Protein AF-0000000080302713 (afdb_homodimer)

Organism: Piscinibacter sakaiensis (NCBI:txid1547922)

InterPro domains:
  IPR011051 RmlC-like cupin domain superfamily [SSF51182] (20-112)
  IPR013096 Cupin 2, conserved barrel [PF07883] (36-106)
  IPR014710 RmlC-like jelly roll fold [G3DSA:2.60.120.10] (1-115)
  IPR051610 Glucose-6-phosphate isomerase/Oxalate decarboxylase [PTHR35848] (26-109)

Secondary structure (DSSP, 8-state):
----SEEEGGGT----SSS---EEEEE-SS-EEEEEEE-TT-EEEEEE-TT-EEEEEEEE--EEEE-STT--EEEE-TTEEEEE-TT--EEEEE-SSS-EEEEEEEESS----EE-------S--/----SEEEGGGT----SSS---EEEEE-SS-EEEEEEE-TT-EEEEEE-TT-EEEEEEEE--EEEE-STT--EEEE-TTEEEEE-TT--EEEEE-SSS-EEEEEEEESS----EE-------S--

Solvent-accessible surface area (backbone atoms only — not comparable to full-atom values): 12497 Å² total; per-residue (Å²): 126,83,71,77,43,63,45,57,49,80,81,50,54,43,88,43,89,84,47,48,46,86,34,74,80,47,73,52,76,36,28,29,33,31,32,36,24,30,45,55,72,31,49,49,72,41,24,25,23,68,61,14,26,40,37,33,41,27,69,36,42,25,29,35,37,26,59,42,52,86,24,49,64,45,83,40,38,57,48,25,35,40,51,30,52,55,52,34,42,36,32,36,38,18,70,33,93,45,48,22,29,31,41,36,41,28,14,31,42,82,12,63,76,42,81,44,87,56,50,72,64,89,60,89,124,126,85,73,78,43,63,45,56,48,80,82,49,53,43,87,44,91,86,47,49,46,86,35,73,78,47,72,51,77,37,30,28,33,29,32,36,23,29,46,55,72,32,48,49,71,40,24,26,21,68,60,14,27,40,38,34,42,28,68,36,41,24,29,36,36,26,59,42,51,84,23,49,60,44,84,40,38,58,47,23,34,39,49,30,51,55,52,35,40,35,31,35,36,19,68,34,93,45,48,22,29,32,41,35,41,28,13,31,42,81,12,64,78,44,82,46,85,56,50,72,66,88,60,88,120

pLDDT: mean 94.43, std 11.7, range [36.19, 99.0]

Sequence (250 aa):
MHQDRVLDAADHFRSGEDEPPRVVIAETAEAAVVCWQVEPGQRLALHRHPSGQDTWIVLSGEGLYVTDTAGTTRPLAPGVVAIAPAGAVHGVLATGDVPLRFVSVVSPALSGFEPVDGEPPTGPGMHQDRVLDAADHFRSGEDEPPRVVIAETAEAAVVCWQVEPGQRLALHRHPSGQDTWIVLSGEGLYVTDTAGTTRPLAPGVVAIAPAGAVHGVLATGDVPLRFVSVVSPALSGFEPVDGEPPTGPG

Structure (mmCIF, N/CA/C/O backbone):
data_AF-0000000080302713-model_v1
#
loop_
_entity.id
_entity.type
_entity.pdbx_description
1 polymer 'Sll1163 protein'
#
loop_
_atom_site.group_PDB
_atom_site.id
_atom_site.type_symbol
_atom_site.label_atom_id
_atom_site.label_alt_id
_atom_site.label_comp_id
_atom_site.label_asym_id
_atom_site.label_entity_id
_atom_site.label_seq_id
_atom_site.pdbx_PDB_ins_code
_atom_site.Cartn_x
_atom_site.Cartn_y
_atom_site.Cartn_z
_atom_site.occupancy
_atom_site.B_iso_or_equiv
_atom_site.auth_seq_id
_atom_site.auth_comp_id
_atom_site.auth_asym_id
_atom_site.auth_atom_id
_atom_site.pdbx_PDB_model_num
ATOM 1 N N . MET A 1 1 ? -22.531 9.508 0.485 1 36.19 1 MET A N 1
ATOM 2 C CA . MET A 1 1 ? -22.031 8.883 1.707 1 36.19 1 MET A CA 1
ATOM 3 C C . MET A 1 1 ? -20.516 8.953 1.782 1 36.19 1 MET A C 1
ATOM 5 O O . MET A 1 1 ? -19.828 8.719 0.785 1 36.19 1 MET A O 1
ATOM 9 N N . HIS A 1 2 ? -19.953 9.914 2.557 1 51.75 2 HIS A N 1
ATOM 10 C CA . HIS A 1 2 ? -18.516 10.18 2.621 1 51.75 2 HIS A CA 1
ATOM 11 C C . HIS A 1 2 ? -17.719 8.898 2.838 1 51.75 2 HIS A C 1
ATOM 13 O O . HIS A 1 2 ? -18.062 8.102 3.719 1 51.75 2 HIS A O 1
ATOM 19 N N . GLN A 1 3 ? -17.219 8.305 1.754 1 62.94 3 GLN A N 1
ATOM 20 C CA . GLN A 1 3 ? -16.5 7.043 1.915 1 62.94 3 GLN A CA 1
ATOM 21 C C . GLN A 1 3 ? -15.43 7.152 2.998 1 62.94 3 GLN A C 1
ATOM 23 O O . GLN A 1 3 ? -14.695 8.141 3.057 1 62.94 3 GLN A O 1
ATOM 28 N N . ASP A 1 4 ? -15.641 6.305 3.994 1 87.62 4 ASP A N 1
ATOM 29 C CA . ASP A 1 4 ? -14.617 6.25 5.035 1 87.62 4 ASP A CA 1
ATOM 30 C C . ASP A 1 4 ? -13.227 6.074 4.434 1 87.62 4 ASP A C 1
ATOM 32 O O . ASP A 1 4 ? -12.992 5.141 3.662 1 87.62 4 ASP A O 1
ATOM 36 N N . ARG A 1 5 ? -12.414 7.023 4.559 1 96.62 5 ARG A N 1
ATOM 37 C CA . ARG A 1 5 ? -11.078 7.07 3.957 1 96.62 5 ARG A CA 1
ATOM 38 C C . ARG A 1 5 ? -10.094 6.211 4.742 1 96.62 5 ARG A C 1
ATOM 40 O O . ARG A 1 5 ? -8.953 6.02 4.312 1 96.62 5 ARG A O 1
ATOM 47 N N . VAL A 1 6 ? -10.531 5.734 5.945 1 98.5 6 VAL A N 1
ATOM 48 C CA . VAL A 1 6 ? -9.625 4.992 6.812 1 98.5 6 VAL A CA 1
ATOM 49 C C . VAL A 1 6 ? -10.25 3.65 7.188 1 98.5 6 VAL A C 1
ATOM 51 O O . VAL A 1 6 ? -11.352 3.604 7.73 1 98.5 6 VAL A O 1
ATOM 54 N N . LEU A 1 7 ? -9.602 2.609 6.902 1 98.44 7 LEU A N 1
ATOM 55 C CA . LEU A 1 7 ? -10.086 1.248 7.105 1 98.44 7 LEU A CA 1
ATOM 56 C C . LEU A 1 7 ? -9.047 0.402 7.828 1 98.44 7 LEU A C 1
ATOM 58 O O . LEU A 1 7 ? -7.844 0.586 7.625 1 98.44 7 LEU A O 1
ATOM 62 N N . ASP A 1 8 ? -9.508 -0.494 8.656 1 98.75 8 ASP A N 1
ATOM 63 C CA . ASP A 1 8 ? -8.617 -1.507 9.227 1 98.75 8 ASP A CA 1
ATOM 64 C C . ASP A 1 8 ? -8.562 -2.748 8.336 1 98.75 8 ASP A C 1
ATOM 66 O O . ASP A 1 8 ? -9.562 -3.459 8.195 1 98.75 8 ASP A O 1
ATOM 70 N N . ALA A 1 9 ? -7.434 -3.051 7.766 1 98.81 9 ALA A N 1
ATOM 71 C CA . ALA A 1 9 ? -7.305 -4.203 6.879 1 98.81 9 ALA A CA 1
ATOM 72 C C . ALA A 1 9 ? -7.742 -5.488 7.578 1 98.81 9 ALA A C 1
ATOM 74 O O . ALA A 1 9 ? -8.305 -6.387 6.945 1 98.81 9 ALA A O 1
ATOM 75 N N . ALA A 1 10 ? -7.504 -5.582 8.852 1 98.62 10 ALA A N 1
ATOM 76 C CA . ALA A 1 10 ? -7.809 -6.785 9.617 1 98.62 10 ALA A CA 1
ATOM 77 C C . ALA A 1 10 ? -9.289 -7.148 9.5 1 98.62 10 ALA A C 1
ATOM 79 O O . ALA A 1 10 ? -9.648 -8.328 9.594 1 98.62 10 ALA A O 1
ATOM 80 N N . ASP A 1 11 ? -10.133 -6.188 9.266 1 98.56 11 ASP A N 1
ATOM 81 C CA . ASP A 1 11 ? -11.57 -6.414 9.18 1 98.56 11 ASP A CA 1
ATOM 82 C C . ASP A 1 11 ? -11.961 -6.996 7.824 1 98.56 11 ASP A C 1
ATOM 84 O O . ASP A 1 11 ? -13.117 -7.363 7.605 1 98.56 11 ASP A O 1
ATOM 88 N N . HIS A 1 12 ? -11.008 -7.094 6.918 1 98.69 12 HIS A N 1
ATOM 89 C CA . HIS A 1 12 ? -11.383 -7.371 5.535 1 98.69 12 HIS A CA 1
ATOM 90 C C . HIS A 1 12 ? -10.688 -8.625 5.016 1 98.69 12 HIS A C 1
ATOM 92 O O . HIS A 1 12 ? -10.961 -9.078 3.9 1 98.69 12 HIS A O 1
ATOM 98 N N . PHE A 1 13 ? -9.727 -9.156 5.805 1 98.69 13 PHE A N 1
ATOM 99 C CA . PHE A 1 13 ? -9.117 -10.414 5.395 1 98.69 13 PHE A CA 1
ATOM 100 C C . PHE A 1 13 ? -10.109 -11.562 5.484 1 98.69 13 PHE A C 1
ATOM 102 O O . PHE A 1 13 ? -10.859 -11.672 6.461 1 98.69 13 PHE A O 1
ATOM 109 N N . ARG A 1 14 ? -10.156 -12.367 4.406 1 98.5 14 ARG A N 1
ATOM 110 C CA . ARG A 1 14 ? -11.07 -13.5 4.328 1 98.5 14 ARG A CA 1
ATOM 111 C C . ARG A 1 14 ? -10.344 -14.766 3.875 1 98.5 14 ARG A C 1
ATOM 113 O O . ARG A 1 14 ? -9.516 -14.719 2.961 1 98.5 14 ARG A O 1
ATOM 120 N N . SER A 1 15 ? -10.617 -15.828 4.535 1 97.62 15 SER A N 1
ATOM 121 C CA . SER A 1 15 ? -10.086 -17.125 4.137 1 97.62 15 SER A CA 1
ATOM 122 C C . SER A 1 15 ? -10.938 -17.766 3.043 1 97.62 15 SER A C 1
ATOM 124 O O . SER A 1 15 ? -12.156 -17.578 3.016 1 97.62 15 SER A O 1
ATOM 126 N N . GLY A 1 16 ? -10.258 -18.375 2.111 1 95.31 16 GLY A N 1
ATOM 127 C CA . GLY A 1 16 ? -10.906 -19.188 1.102 1 95.31 16 GLY A CA 1
ATOM 128 C C . GLY A 1 16 ? -10.312 -20.578 0.978 1 95.31 16 GLY A C 1
ATOM 129 O O . GLY A 1 16 ? -9.109 -20.766 1.201 1 95.31 16 GLY A O 1
ATOM 130 N N . GLU A 1 17 ? -11.102 -21.547 0.7 1 89.88 17 GLU A N 1
ATOM 131 C CA . GLU A 1 17 ? -10.641 -22.938 0.658 1 89.88 17 GLU A CA 1
ATOM 132 C C . GLU A 1 17 ? -9.758 -23.188 -0.561 1 89.88 17 GLU A C 1
ATOM 134 O O . GLU A 1 17 ? -8.641 -23.688 -0.431 1 89.88 17 GLU A O 1
ATOM 139 N N . ASP A 1 18 ? -10.164 -22.891 -1.744 1 90.12 18 ASP A N 1
ATOM 140 C CA . ASP A 1 18 ? -9.422 -23.266 -2.949 1 90.12 18 ASP A CA 1
ATOM 141 C C . ASP A 1 18 ? -8.5 -22.125 -3.391 1 90.12 18 ASP A C 1
ATOM 143 O O . ASP A 1 18 ? -7.324 -22.344 -3.678 1 90.12 18 ASP A O 1
ATOM 147 N N . GLU A 1 19 ? -8.984 -20.969 -3.422 1 94.56 19 GLU A N 1
ATOM 148 C CA . GLU A 1 19 ? -8.227 -19.797 -3.834 1 94.56 19 GLU A CA 1
ATOM 149 C C . GLU A 1 19 ? -8.422 -18.641 -2.854 1 94.56 19 GLU A C 1
ATOM 151 O O . GLU A 1 19 ? -9.477 -18.516 -2.232 1 94.56 19 GLU A O 1
ATOM 156 N N . PRO A 1 20 ? -7.352 -17.891 -2.633 1 97.81 20 PRO A N 1
ATOM 157 C CA . PRO A 1 20 ? -7.566 -16.719 -1.783 1 97.81 20 PRO A CA 1
ATOM 158 C C . PRO A 1 20 ? -8.594 -15.75 -2.367 1 97.81 20 PRO A C 1
ATOM 160 O O . PRO A 1 20 ? -8.531 -15.414 -3.553 1 97.81 20 PRO A O 1
ATOM 163 N N . PRO A 1 21 ? -9.523 -15.336 -1.585 1 98.31 21 PRO A N 1
ATOM 164 C CA . PRO A 1 21 ? -10.523 -14.398 -2.096 1 98.31 21 PRO A CA 1
ATOM 165 C C . PRO A 1 21 ? -9.961 -13 -2.342 1 98.31 21 PRO A C 1
ATOM 167 O O . PRO A 1 21 ? -9.125 -12.523 -1.567 1 98.31 21 PRO A O 1
ATOM 170 N N . ARG A 1 22 ? -10.352 -12.406 -3.428 1 98.25 22 ARG A N 1
ATOM 171 C CA . ARG A 1 22 ? -10.07 -11 -3.711 1 98.25 22 ARG A CA 1
ATOM 172 C C . ARG A 1 22 ? -11.062 -10.094 -2.996 1 98.25 22 ARG A C 1
ATOM 174 O O . ARG A 1 22 ? -12.234 -10.039 -3.361 1 98.25 22 ARG A O 1
ATOM 181 N N . VAL A 1 23 ? -10.617 -9.352 -1.967 1 98.75 23 VAL A N 1
ATOM 182 C CA . VAL A 1 23 ? -11.508 -8.469 -1.216 1 98.75 23 VAL A CA 1
ATOM 183 C C . VAL A 1 23 ? -11.148 -7.012 -1.501 1 98.75 23 VAL A C 1
ATOM 185 O O . VAL A 1 23 ? -10.227 -6.465 -0.897 1 98.75 23 VAL A O 1
ATOM 188 N N . VAL A 1 24 ? -11.875 -6.352 -2.412 1 98.75 24 VAL A N 1
ATOM 189 C CA . VAL A 1 24 ? -11.664 -4.941 -2.734 1 98.75 24 VAL A CA 1
ATOM 190 C C . VAL A 1 24 ? -12.234 -4.066 -1.623 1 98.75 24 VAL A C 1
ATOM 192 O O . VAL A 1 24 ? -13.43 -4.113 -1.339 1 98.75 24 VAL A O 1
ATOM 195 N N . ILE A 1 25 ? -11.406 -3.262 -1.004 1 98.44 25 ILE A N 1
ATOM 196 C CA . ILE A 1 25 ? -11.891 -2.479 0.127 1 98.44 25 ILE A CA 1
ATOM 197 C C . ILE A 1 25 ? -12.086 -1.024 -0.299 1 98.44 25 ILE A C 1
ATOM 199 O O . ILE A 1 25 ? -12.742 -0.249 0.403 1 98.44 25 ILE A O 1
ATOM 203 N N . ALA A 1 26 ? -11.5 -0.575 -1.391 1 98.12 26 ALA A N 1
ATOM 204 C CA . ALA A 1 26 ? -11.656 0.753 -1.978 1 98.12 26 ALA A CA 1
ATOM 205 C C . ALA A 1 26 ? -11.312 0.74 -3.465 1 98.12 26 ALA A C 1
ATOM 207 O O . ALA A 1 26 ? -10.43 -0.002 -3.898 1 98.12 26 ALA A O 1
ATOM 208 N N . GLU A 1 27 ? -12.031 1.535 -4.227 1 98.19 27 GLU A N 1
ATOM 209 C CA . GLU A 1 27 ? -11.758 1.631 -5.66 1 98.19 27 GLU A CA 1
ATOM 210 C C . GLU A 1 27 ? -12.133 3.01 -6.199 1 98.19 27 GLU A C 1
ATOM 212 O O . GLU A 1 27 ? -13.227 3.514 -5.93 1 98.19 27 GLU A O 1
ATOM 217 N N . THR A 1 28 ? -11.203 3.635 -6.754 1 98 28 THR A N 1
ATOM 218 C CA . THR A 1 28 ? -11.375 4.797 -7.617 1 98 28 THR A CA 1
ATOM 219 C C . THR A 1 28 ? -10.852 4.508 -9.023 1 98 28 THR A C 1
ATOM 221 O O . THR A 1 28 ? -10.531 3.363 -9.352 1 98 28 THR A O 1
ATOM 224 N N . ALA A 1 29 ? -10.859 5.516 -9.859 1 98.25 29 ALA A N 1
ATOM 225 C CA . ALA A 1 29 ? -10.258 5.332 -11.18 1 98.25 29 ALA A CA 1
ATOM 226 C C . ALA A 1 29 ? -8.758 5.094 -11.07 1 98.25 29 ALA A C 1
ATOM 228 O O . ALA A 1 29 ? -8.18 4.336 -11.852 1 98.25 29 ALA A O 1
ATOM 229 N N . GLU A 1 30 ? -8.133 5.648 -10.07 1 98.69 30 GLU A N 1
ATOM 230 C CA . GLU A 1 30 ? -6.68 5.695 -9.969 1 98.69 30 GLU A CA 1
ATOM 231 C C . GLU A 1 30 ? -6.125 4.387 -9.414 1 98.69 30 GLU A C 1
ATOM 233 O O . GLU A 1 30 ? -4.984 4.016 -9.703 1 98.69 30 GLU A O 1
ATOM 238 N N . ALA A 1 31 ? -7 3.699 -8.57 1 98.81 31 ALA A N 1
ATOM 239 C CA . ALA A 1 31 ? -6.465 2.48 -7.965 1 98.81 31 ALA A CA 1
ATOM 240 C C . ALA A 1 31 ? -7.586 1.631 -7.367 1 98.81 31 ALA A C 1
ATOM 242 O O . ALA A 1 31 ? -8.609 2.16 -6.938 1 98.81 31 ALA A O 1
ATOM 243 N N . ALA A 1 32 ? -7.402 0.406 -7.371 1 98.81 32 ALA A N 1
ATOM 244 C CA . ALA A 1 32 ? -8.125 -0.538 -6.52 1 98.81 32 ALA A CA 1
ATOM 245 C C . ALA A 1 32 ? -7.258 -1.004 -5.355 1 98.81 32 ALA A C 1
ATOM 247 O O . ALA A 1 32 ? -6.09 -1.354 -5.543 1 98.81 32 ALA A O 1
ATOM 248 N N . VAL A 1 33 ? -7.777 -0.964 -4.125 1 98.94 33 VAL A N 1
ATOM 249 C CA . VAL A 1 33 ? -7.09 -1.432 -2.924 1 98.94 33 VAL A CA 1
ATOM 250 C C . VAL A 1 33 ? -7.703 -2.75 -2.457 1 98.94 33 VAL A C 1
ATOM 252 O O . VAL A 1 33 ? -8.914 -2.836 -2.246 1 98.94 33 VAL A O 1
ATOM 255 N N . VAL A 1 34 ? -6.875 -3.77 -2.301 1 98.94 34 VAL A N 1
ATOM 256 C CA . VAL A 1 34 ? -7.375 -5.133 -2.127 1 98.94 34 VAL A CA 1
ATOM 257 C C . VAL A 1 34 ? -6.688 -5.781 -0.928 1 98.94 34 VAL A C 1
ATOM 259 O O . VAL A 1 34 ? -5.473 -5.672 -0.765 1 98.94 34 VAL A O 1
ATOM 262 N N . CYS A 1 35 ? -7.441 -6.426 -0.093 1 98.94 35 CYS A N 1
ATOM 263 C CA . CYS A 1 35 ? -6.898 -7.258 0.974 1 98.94 35 CYS A CA 1
ATOM 264 C C . CYS A 1 35 ? -6.836 -8.719 0.548 1 98.94 35 CYS A C 1
ATOM 266 O O . CYS A 1 35 ? -7.812 -9.258 0.024 1 98.94 35 CYS A O 1
ATOM 268 N N . TRP A 1 36 ? -5.707 -9.312 0.782 1 98.88 36 TRP A N 1
ATOM 269 C CA . TRP A 1 36 ? -5.469 -10.711 0.467 1 98.88 36 TRP A CA 1
ATOM 270 C C . TRP A 1 36 ? -5.07 -11.492 1.716 1 98.88 36 TRP A C 1
ATOM 272 O O . TRP A 1 36 ? -4.191 -11.062 2.467 1 98.88 36 TRP A O 1
ATOM 282 N N . GLN A 1 37 ? -5.742 -12.555 1.941 1 98.94 37 GLN A N 1
ATOM 283 C CA . GLN A 1 37 ? -5.305 -13.594 2.873 1 98.94 37 GLN A CA 1
ATOM 284 C C . GLN A 1 37 ? -5.039 -14.906 2.146 1 98.94 37 GLN A C 1
ATOM 286 O O . GLN A 1 37 ? -5.949 -15.492 1.55 1 98.94 37 GLN A O 1
ATOM 291 N N . VAL A 1 38 ? -3.846 -15.305 2.129 1 98.62 38 VAL A N 1
ATOM 292 C CA . VAL A 1 38 ? -3.422 -16.547 1.5 1 98.62 38 VAL A CA 1
ATOM 293 C C . VAL A 1 38 ? -3.096 -17.594 2.572 1 98.62 38 VAL A C 1
ATOM 295 O O . VAL A 1 38 ? -2.146 -17.422 3.34 1 98.62 38 VAL A O 1
ATOM 298 N N . GLU A 1 39 ? -3.865 -18.672 2.674 1 98.5 39 GLU A N 1
ATOM 299 C CA . GLU A 1 39 ? -3.695 -19.672 3.717 1 98.5 39 GLU A CA 1
ATOM 300 C C . GLU A 1 39 ? -2.404 -20.469 3.516 1 98.5 39 GLU A C 1
ATOM 302 O O . GLU A 1 39 ? -1.878 -20.531 2.402 1 98.5 39 GLU A O 1
ATOM 307 N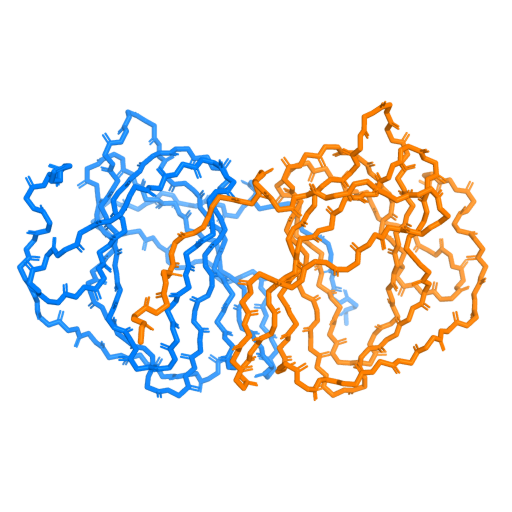 N . PRO A 1 40 ? -1.882 -21.031 4.637 1 97.44 40 PRO A N 1
ATOM 308 C CA . PRO A 1 40 ? -0.671 -21.844 4.504 1 97.44 40 PRO A CA 1
ATOM 309 C C . PRO A 1 40 ? -0.772 -22.875 3.381 1 97.44 40 PRO A C 1
ATOM 311 O O . PRO A 1 40 ? -1.738 -23.641 3.326 1 97.44 40 PRO A O 1
ATOM 314 N N . GLY A 1 41 ? 0.163 -22.766 2.479 1 95.38 41 GLY A N 1
ATOM 315 C CA . GLY A 1 41 ? 0.207 -23.734 1.39 1 95.38 41 GLY A CA 1
ATOM 316 C C . GLY A 1 41 ? -0.587 -23.297 0.173 1 95.38 41 GLY A C 1
ATOM 317 O O . GLY A 1 41 ? -0.469 -23.891 -0.899 1 95.38 41 GLY A O 1
ATOM 318 N N . GLN A 1 42 ? -1.406 -22.266 0.311 1 96.31 42 GLN A N 1
ATOM 319 C CA . GLN A 1 42 ? -2.205 -21.75 -0.799 1 96.31 42 GLN A CA 1
ATOM 320 C C . GLN A 1 42 ? -1.367 -20.875 -1.724 1 96.31 42 GLN A C 1
ATOM 322 O O . GLN A 1 42 ? -0.296 -20.406 -1.337 1 96.31 42 GLN A O 1
ATOM 327 N N . ARG A 1 43 ? -1.842 -20.688 -2.934 1 95.5 43 ARG A N 1
ATOM 328 C CA . ARG A 1 43 ? -1.192 -19.844 -3.934 1 95.5 43 ARG A CA 1
ATOM 329 C C . ARG A 1 43 ? -2.166 -18.828 -4.504 1 95.5 43 ARG A C 1
ATOM 331 O O . ARG A 1 43 ? -3.365 -19.094 -4.609 1 95.5 43 ARG A O 1
ATOM 338 N N . LEU A 1 44 ? -1.701 -17.688 -4.727 1 96.56 44 LEU A N 1
ATOM 339 C CA . LEU A 1 44 ? -2.301 -16.844 -5.746 1 96.56 44 LEU A CA 1
ATOM 340 C C . LEU A 1 44 ? -1.683 -17.109 -7.113 1 96.56 44 LEU A C 1
ATOM 342 O O . LEU A 1 44 ? -0.474 -16.938 -7.297 1 96.56 44 LEU A O 1
ATOM 346 N N . ALA A 1 45 ? -2.449 -17.5 -8.062 1 95.56 45 ALA A N 1
ATOM 347 C CA . ALA A 1 45 ? -1.988 -17.969 -9.367 1 95.56 45 ALA A CA 1
ATOM 348 C C . ALA A 1 45 ? -1.264 -16.859 -10.125 1 95.56 45 ALA A C 1
ATOM 350 O O . ALA A 1 45 ? -1.584 -15.68 -9.961 1 95.56 45 ALA A O 1
ATOM 351 N N . LEU A 1 46 ? -0.368 -17.25 -10.984 1 97.44 46 LEU A N 1
ATOM 352 C CA . LEU A 1 46 ? 0.395 -16.312 -11.797 1 97.44 46 LEU A CA 1
ATOM 353 C C . LEU A 1 46 ? -0.526 -15.516 -12.719 1 97.44 46 LEU A C 1
ATOM 355 O O . LEU A 1 46 ? -1.437 -16.078 -13.328 1 97.44 46 LEU A O 1
ATOM 359 N N . HIS A 1 47 ? -0.305 -14.336 -12.852 1 98.25 47 HIS A N 1
ATOM 360 C CA . HIS A 1 47 ? -1.056 -13.422 -13.711 1 98.25 47 HIS A CA 1
ATOM 361 C C . HIS A 1 47 ? -0.263 -12.156 -13.992 1 98.25 47 HIS A C 1
ATOM 363 O O . HIS A 1 47 ? 0.853 -11.992 -13.5 1 98.25 47 HIS A O 1
ATOM 369 N N . ARG A 1 48 ? -0.708 -11.32 -14.828 1 98.38 48 ARG A N 1
ATOM 370 C CA . ARG A 1 48 ? -0.176 -9.984 -15.078 1 98.38 48 ARG A CA 1
ATOM 371 C C . ARG A 1 48 ? -1.301 -8.977 -15.305 1 98.38 48 ARG A C 1
ATOM 373 O O . ARG A 1 48 ? -2.434 -9.359 -15.602 1 98.38 48 ARG A O 1
ATOM 380 N N . HIS A 1 49 ? -1.057 -7.766 -15.008 1 98.69 49 HIS A N 1
ATOM 381 C CA . HIS A 1 49 ? -1.89 -6.625 -15.375 1 98.69 49 HIS A CA 1
ATOM 382 C C . HIS A 1 49 ? -1.283 -5.852 -16.531 1 98.69 49 HIS A C 1
ATOM 384 O O . HIS A 1 49 ? -0.295 -5.133 -16.359 1 98.69 49 HIS A O 1
ATOM 390 N N . PRO A 1 50 ? -1.841 -5.961 -17.75 1 98.19 50 PRO A N 1
ATOM 391 C CA . PRO A 1 50 ? -1.198 -5.371 -18.922 1 98.19 50 PRO A CA 1
ATOM 392 C C . PRO A 1 50 ? -1.074 -3.852 -18.828 1 98.19 50 PRO A C 1
ATOM 394 O O . PRO A 1 50 ? -0.121 -3.271 -19.359 1 98.19 50 PRO A O 1
ATOM 397 N N . SER A 1 51 ? -2.002 -3.162 -18.156 1 98 51 SER A N 1
ATOM 398 C CA . SER A 1 51 ? -2.043 -1.704 -18.188 1 98 51 SER A CA 1
ATOM 399 C C . SER A 1 51 ? -1.936 -1.112 -16.781 1 98 51 SER A C 1
ATOM 401 O O . SER A 1 51 ? -2.514 -0.061 -16.5 1 98 51 SER A O 1
ATOM 403 N N . GLY A 1 52 ? -1.208 -1.849 -15.883 1 98.56 52 GLY A N 1
ATOM 404 C CA . GLY A 1 52 ? -1.143 -1.273 -14.555 1 98.56 52 GLY A CA 1
ATOM 405 C C . GLY A 1 52 ? -0.094 -1.927 -13.672 1 98.56 52 GLY A C 1
ATOM 406 O O . GLY A 1 52 ? 0.422 -2.998 -14 1 98.56 52 GLY A O 1
ATOM 407 N N . GLN A 1 53 ? 0.249 -1.227 -12.594 1 98.81 53 GLN A N 1
ATOM 408 C CA . GLN A 1 53 ? 1.171 -1.675 -11.555 1 98.81 53 GLN A CA 1
ATOM 409 C C . GLN A 1 53 ? 0.416 -2.25 -10.367 1 98.81 53 GLN A C 1
ATOM 411 O O . GLN A 1 53 ? -0.598 -1.693 -9.938 1 98.81 53 GLN A O 1
ATOM 416 N N . ASP A 1 54 ? 0.771 -3.391 -9.875 1 98.94 54 ASP A N 1
ATOM 417 C CA . ASP A 1 54 ? 0.28 -3.965 -8.633 1 98.94 54 ASP A CA 1
ATOM 418 C C . ASP A 1 54 ? 1.347 -3.902 -7.539 1 98.94 54 ASP A C 1
ATOM 420 O O . ASP A 1 54 ? 2.43 -4.473 -7.688 1 98.94 54 ASP A O 1
ATOM 424 N N . THR A 1 55 ? 1.151 -3.164 -6.484 1 98.94 55 THR A N 1
ATOM 425 C CA . THR A 1 55 ? 2.039 -3.025 -5.336 1 98.94 55 THR A CA 1
ATOM 426 C C . THR A 1 55 ? 1.482 -3.777 -4.129 1 98.94 55 THR A C 1
ATOM 428 O O . THR A 1 55 ? 0.359 -3.518 -3.695 1 98.94 55 THR A O 1
ATOM 431 N N . TRP A 1 56 ? 2.182 -4.734 -3.609 1 99 56 TRP A N 1
ATOM 432 C CA . TRP A 1 56 ? 1.8 -5.484 -2.416 1 99 56 TRP A CA 1
ATOM 433 C C . TRP A 1 56 ? 2.59 -5.012 -1.2 1 99 56 TRP A C 1
ATOM 435 O O . TRP A 1 56 ? 3.812 -4.859 -1.267 1 99 56 TRP A O 1
ATOM 445 N N . ILE A 1 57 ? 1.997 -4.75 -0.145 1 99 57 ILE A N 1
ATOM 446 C CA . ILE A 1 57 ? 2.615 -4.48 1.148 1 99 57 ILE A CA 1
ATOM 447 C C . ILE A 1 57 ? 2.232 -5.578 2.141 1 99 57 ILE A C 1
ATOM 449 O O . ILE A 1 57 ? 1.062 -5.715 2.5 1 99 57 ILE A O 1
ATOM 453 N N . VAL A 1 58 ? 3.18 -6.32 2.621 1 99 58 VAL A N 1
ATOM 454 C CA . VAL A 1 58 ? 2.928 -7.477 3.477 1 99 58 VAL A CA 1
ATOM 455 C C . VAL A 1 58 ? 2.729 -7.016 4.918 1 99 58 VAL A C 1
ATOM 457 O O . VAL A 1 58 ? 3.535 -6.25 5.449 1 99 58 VAL A O 1
ATOM 460 N N . LEU A 1 59 ? 1.703 -7.488 5.504 1 98.94 59 LEU A N 1
ATOM 461 C CA . LEU A 1 59 ? 1.384 -7.09 6.871 1 98.94 59 LEU A CA 1
ATOM 462 C C . LEU A 1 59 ? 1.729 -8.203 7.859 1 98.94 59 LEU A C 1
ATOM 464 O O . LEU A 1 59 ? 2.135 -7.926 8.992 1 98.94 59 LEU A O 1
ATOM 468 N N . SER A 1 60 ? 1.512 -9.43 7.461 1 98.88 60 SER A N 1
ATOM 469 C CA . SER A 1 60 ? 1.809 -10.578 8.312 1 98.88 60 SER A CA 1
ATOM 470 C C . SER A 1 60 ? 2.004 -11.844 7.48 1 98.88 60 SER A C 1
ATOM 472 O O . SER A 1 60 ? 1.599 -11.898 6.316 1 98.88 60 SER A O 1
ATOM 474 N N . GLY A 1 61 ? 2.656 -12.859 8.109 1 98.81 61 GLY A N 1
ATOM 475 C CA . GLY A 1 61 ? 2.904 -14.125 7.441 1 98.81 61 GLY A CA 1
ATOM 476 C C . GLY A 1 61 ? 4.113 -14.094 6.527 1 98.81 61 GLY A C 1
ATOM 477 O O . GLY A 1 61 ? 4.848 -13.102 6.496 1 98.81 61 GLY A O 1
ATOM 478 N N . GLU A 1 62 ? 4.344 -15.219 5.945 1 98.69 62 GLU A N 1
ATOM 479 C CA . GLU A 1 62 ? 5.5 -15.398 5.074 1 98.69 62 GLU A CA 1
ATOM 480 C C . GLU A 1 62 ? 5.113 -16.125 3.783 1 98.69 62 GLU A C 1
ATOM 482 O O . GLU A 1 62 ? 4.152 -16.891 3.762 1 98.69 62 GLU A O 1
ATOM 487 N N . GLY A 1 63 ? 5.855 -15.859 2.779 1 98.25 63 GLY A N 1
ATOM 488 C CA . GLY A 1 63 ? 5.617 -16.516 1.503 1 98.25 63 GLY A CA 1
ATOM 489 C C . GLY A 1 63 ? 6.727 -16.281 0.496 1 98.25 63 GLY A C 1
ATOM 490 O O . GLY A 1 63 ? 7.773 -15.727 0.835 1 98.25 63 GLY A O 1
ATOM 491 N N . LEU A 1 64 ? 6.543 -16.766 -0.688 1 98.12 64 LEU A N 1
ATOM 492 C CA . LEU A 1 64 ? 7.438 -16.594 -1.826 1 98.12 64 LEU A CA 1
ATOM 493 C C . LEU A 1 64 ? 6.727 -15.875 -2.969 1 98.12 64 LEU A C 1
ATOM 495 O O . LEU A 1 64 ? 5.727 -16.375 -3.494 1 98.12 64 LEU A O 1
ATOM 499 N N . TYR A 1 65 ? 7.133 -14.695 -3.291 1 98.19 65 TYR A N 1
ATOM 500 C CA . TYR A 1 65 ? 6.668 -13.914 -4.434 1 98.19 65 TYR A CA 1
ATOM 501 C C . TYR A 1 65 ? 7.25 -14.453 -5.734 1 98.19 65 TYR A C 1
ATOM 503 O O . TYR A 1 65 ? 8.469 -14.523 -5.895 1 98.19 65 TYR A O 1
ATOM 511 N N . VAL A 1 66 ? 6.438 -14.852 -6.598 1 96.88 66 VAL A N 1
ATOM 512 C CA . VAL A 1 66 ? 6.898 -15.398 -7.871 1 96.88 66 VAL A CA 1
ATOM 513 C C . VAL A 1 66 ? 6.984 -14.281 -8.914 1 96.88 66 VAL A C 1
ATOM 515 O O . VAL A 1 66 ? 6.023 -13.523 -9.102 1 96.88 66 VAL A O 1
ATOM 518 N N . THR A 1 67 ? 8.125 -14.242 -9.664 1 96.62 67 THR A N 1
ATOM 519 C CA . THR A 1 67 ? 8.383 -13.039 -10.453 1 96.62 67 THR A CA 1
ATOM 520 C C . THR A 1 67 ? 8.336 -13.352 -11.945 1 96.62 67 THR A C 1
ATOM 522 O O . THR A 1 67 ? 8.422 -12.453 -12.773 1 96.62 67 THR A O 1
ATOM 525 N N . ASP A 1 68 ? 8.273 -14.664 -12.273 1 95.44 68 ASP A N 1
ATOM 526 C CA . ASP A 1 68 ? 8.242 -15.039 -13.68 1 95.44 68 ASP A CA 1
ATOM 527 C C . ASP A 1 68 ? 7.676 -16.453 -13.859 1 95.44 68 ASP A C 1
ATOM 529 O O . ASP A 1 68 ? 7.352 -17.125 -12.883 1 95.44 68 ASP A O 1
ATOM 533 N N . THR A 1 69 ? 7.516 -16.828 -15.062 1 95.31 69 THR A N 1
ATOM 534 C CA . THR A 1 69 ? 6.879 -18.109 -15.367 1 95.31 69 THR A CA 1
ATOM 535 C C . THR A 1 69 ? 7.828 -19.266 -15.086 1 95.31 69 THR A C 1
ATOM 537 O O . THR A 1 69 ? 7.406 -20.422 -15.055 1 95.31 6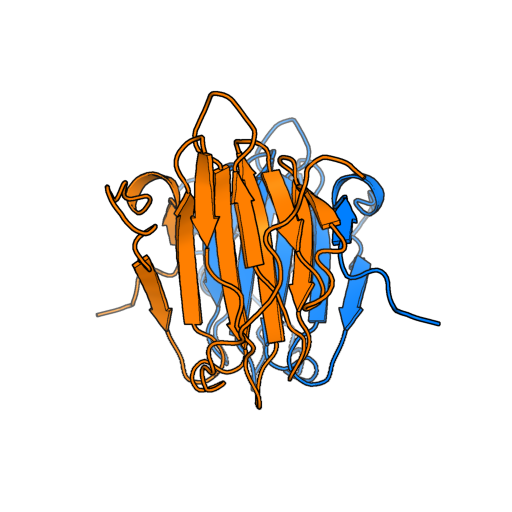9 THR A O 1
ATOM 540 N N . ALA A 1 70 ? 9.125 -18.953 -14.93 1 93.94 70 ALA A N 1
ATOM 541 C CA . ALA A 1 70 ? 10.109 -19.984 -14.633 1 93.94 70 ALA A CA 1
ATOM 542 C C . ALA A 1 70 ? 10.102 -20.344 -13.148 1 93.94 70 ALA A C 1
ATOM 544 O O . ALA A 1 70 ? 10.789 -21.281 -12.727 1 93.94 70 ALA A O 1
ATOM 545 N N . GLY A 1 71 ? 9.383 -19.609 -12.344 1 92.75 71 GLY A N 1
ATOM 546 C CA . GLY A 1 71 ? 9.227 -19.938 -10.938 1 92.75 71 GLY A CA 1
ATOM 547 C C . GLY A 1 71 ? 10.258 -19.25 -10.055 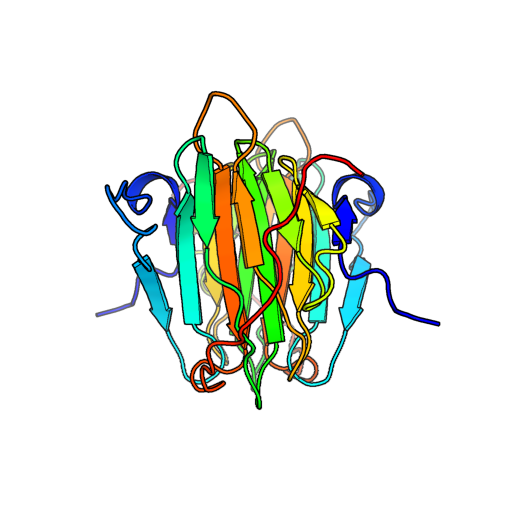1 92.75 71 GLY A C 1
ATOM 548 O O . GLY A 1 71 ? 10.477 -19.672 -8.914 1 92.75 71 GLY A O 1
ATOM 549 N N . THR A 1 72 ? 10.961 -18.219 -10.57 1 94.12 72 THR A N 1
ATOM 550 C CA . THR A 1 72 ? 11.852 -17.438 -9.719 1 94.12 72 THR A CA 1
ATOM 551 C C . THR A 1 72 ? 11.078 -16.781 -8.578 1 94.12 72 THR A C 1
ATOM 553 O O . THR A 1 72 ? 9.977 -16.266 -8.789 1 94.12 72 THR A O 1
ATOM 556 N N . THR A 1 73 ? 11.664 -16.859 -7.332 1 95.88 73 THR A N 1
ATOM 557 C CA . THR A 1 73 ? 10.914 -16.359 -6.191 1 95.88 73 THR A CA 1
ATOM 558 C C . THR A 1 73 ? 11.75 -15.375 -5.375 1 95.88 73 THR A C 1
ATOM 560 O O . THR A 1 73 ? 12.977 -15.328 -5.52 1 95.88 73 THR A O 1
ATOM 563 N N . ARG A 1 74 ? 11.148 -14.547 -4.656 1 97.5 74 ARG A N 1
ATOM 564 C CA . ARG A 1 74 ? 11.695 -13.695 -3.607 1 97.5 74 ARG A CA 1
ATOM 565 C C . ARG A 1 74 ? 10.906 -13.844 -2.314 1 97.5 74 ARG A C 1
ATOM 567 O O . ARG A 1 74 ? 9.68 -14.016 -2.344 1 97.5 74 ARG A O 1
ATOM 574 N N . PRO A 1 75 ? 11.539 -13.742 -1.209 1 97.94 75 PRO A N 1
ATOM 575 C CA . PRO A 1 75 ? 10.82 -13.922 0.055 1 97.94 75 PRO A CA 1
ATOM 576 C C . PRO A 1 75 ? 9.93 -12.734 0.404 1 97.94 75 PRO A C 1
ATOM 578 O O . PRO A 1 75 ? 10.289 -11.586 0.139 1 97.94 75 PRO A O 1
ATOM 581 N N . LEU A 1 76 ? 8.773 -13.07 0.965 1 98.62 76 LEU A N 1
ATOM 582 C CA . LEU A 1 76 ? 7.871 -12.094 1.565 1 98.62 76 LEU A CA 1
ATOM 583 C C . LEU A 1 76 ? 7.832 -12.25 3.082 1 98.62 76 LEU A C 1
ATOM 585 O O . LEU A 1 76 ? 7.828 -13.375 3.594 1 98.62 76 LEU A O 1
ATOM 589 N N . ALA A 1 77 ? 7.887 -11.211 3.76 1 98.81 77 ALA A N 1
ATOM 590 C CA . ALA A 1 77 ? 7.738 -11.07 5.207 1 98.81 77 ALA A CA 1
ATOM 591 C C . ALA A 1 77 ? 7.102 -9.734 5.57 1 98.81 77 ALA A C 1
ATOM 593 O O . ALA A 1 77 ? 7 -8.844 4.727 1 98.81 77 ALA A O 1
ATOM 594 N N . PRO A 1 78 ? 6.57 -9.633 6.816 1 98.88 78 PRO A N 1
ATOM 595 C CA . PRO A 1 78 ? 5.941 -8.359 7.184 1 98.88 78 PRO A CA 1
ATOM 596 C C . PRO A 1 78 ? 6.832 -7.16 6.883 1 98.88 78 PRO A C 1
ATOM 598 O O . PRO A 1 78 ? 8.016 -7.16 7.23 1 98.88 78 PRO A O 1
ATOM 601 N N . GLY A 1 79 ? 6.301 -6.164 6.172 1 98.88 79 GLY A N 1
ATOM 602 C CA . GLY A 1 79 ? 7.035 -4.953 5.844 1 98.88 79 GLY A CA 1
ATOM 603 C C . GLY A 1 79 ? 7.664 -4.992 4.461 1 98.88 79 GLY A C 1
ATOM 604 O O . GLY A 1 79 ? 8.086 -3.959 3.938 1 98.88 79 GLY A O 1
ATOM 605 N N . VAL A 1 80 ? 7.711 -6.125 3.893 1 98.94 80 VAL A N 1
ATOM 606 C CA . VAL A 1 80 ? 8.242 -6.238 2.539 1 98.94 80 VAL A CA 1
ATOM 607 C C . VAL A 1 80 ? 7.227 -5.691 1.536 1 98.94 80 VAL A C 1
ATOM 609 O O . VAL A 1 80 ? 6.023 -5.926 1.672 1 98.94 80 VAL A O 1
ATOM 612 N N . VAL A 1 81 ? 7.715 -4.969 0.539 1 98.94 81 VAL A N 1
ATOM 613 C CA . VAL A 1 81 ? 6.957 -4.402 -0.574 1 98.94 81 VAL A CA 1
ATOM 614 C C . VAL A 1 81 ? 7.332 -5.117 -1.869 1 98.94 81 VAL A C 1
ATOM 616 O O . VAL A 1 81 ? 8.508 -5.203 -2.223 1 98.94 81 VAL A O 1
ATOM 619 N N . ALA A 1 82 ? 6.363 -5.691 -2.525 1 98.94 82 ALA A N 1
ATOM 620 C CA . ALA A 1 82 ? 6.562 -6.324 -3.826 1 98.94 82 ALA A CA 1
ATOM 621 C C . ALA A 1 82 ? 5.844 -5.555 -4.93 1 98.94 82 ALA A C 1
ATOM 623 O O . ALA A 1 82 ? 4.672 -5.191 -4.781 1 98.94 82 ALA A O 1
ATOM 624 N N . ILE A 1 83 ? 6.48 -5.281 -6.012 1 98.81 83 ILE A N 1
ATOM 625 C CA . ILE A 1 83 ? 5.949 -4.426 -7.07 1 98.81 83 ILE A CA 1
ATOM 626 C C . ILE A 1 83 ? 5.953 -5.188 -8.398 1 98.81 83 ILE A C 1
ATOM 628 O O . ILE A 1 83 ? 6.992 -5.684 -8.836 1 98.81 83 ILE A O 1
ATOM 632 N N . ALA A 1 84 ? 4.832 -5.34 -8.977 1 98.62 84 ALA A N 1
ATOM 633 C CA . ALA A 1 84 ? 4.699 -5.801 -10.359 1 98.62 84 ALA A CA 1
ATOM 634 C C . ALA A 1 84 ? 4.359 -4.645 -11.297 1 98.62 84 ALA A C 1
ATOM 636 O O . ALA A 1 84 ? 3.207 -4.203 -11.352 1 98.62 84 ALA A O 1
ATOM 637 N N . PRO A 1 85 ? 5.348 -4.125 -12.008 1 98.38 85 PRO A N 1
ATOM 638 C CA . PRO A 1 85 ? 5.016 -3.109 -13.008 1 98.38 85 PRO A CA 1
ATOM 639 C C . PRO A 1 85 ? 4.09 -3.639 -14.102 1 98.38 85 PRO A C 1
ATOM 641 O O . PRO A 1 85 ? 3.82 -4.84 -14.156 1 98.38 85 PRO A O 1
ATOM 644 N N . ALA A 1 86 ? 3.59 -2.705 -14.906 1 98.44 86 ALA A N 1
ATOM 645 C CA . ALA A 1 86 ? 2.674 -3.084 -15.984 1 98.44 86 ALA A CA 1
ATOM 646 C C . ALA A 1 86 ? 3.238 -4.238 -16.797 1 98.44 86 ALA A C 1
ATOM 648 O O . ALA A 1 86 ? 4.398 -4.203 -17.219 1 98.44 86 ALA A O 1
ATOM 649 N N . GLY A 1 87 ? 2.439 -5.27 -16.891 1 98.19 87 GLY A N 1
ATOM 650 C CA . GLY A 1 87 ? 2.783 -6.402 -17.734 1 98.19 87 GLY A CA 1
ATOM 651 C C . GLY A 1 87 ? 3.641 -7.434 -17.031 1 98.19 87 GLY A C 1
ATOM 652 O O . GLY A 1 87 ? 3.898 -8.508 -17.562 1 98.19 87 GLY A O 1
ATOM 653 N N . ALA A 1 88 ? 4.098 -7.18 -15.836 1 98.19 88 ALA A N 1
ATOM 654 C CA . ALA A 1 88 ? 5 -8.094 -15.148 1 98.19 88 ALA A CA 1
ATOM 655 C C . ALA A 1 88 ? 4.234 -9.266 -14.539 1 98.19 88 ALA A C 1
ATOM 657 O O . ALA A 1 88 ? 3.199 -9.07 -13.898 1 98.19 88 ALA A O 1
ATOM 658 N N . VAL A 1 89 ? 4.727 -10.453 -14.711 1 97.62 89 VAL A N 1
ATOM 659 C CA . VAL A 1 89 ? 4.168 -11.672 -14.125 1 97.62 89 VAL A CA 1
ATOM 660 C C . VAL A 1 89 ? 4.395 -11.664 -12.617 1 97.62 89 VAL A C 1
ATOM 662 O O . VAL A 1 89 ? 5.477 -11.305 -12.141 1 97.62 89 VAL A O 1
ATOM 665 N N . HIS A 1 90 ? 3.375 -12.062 -11.867 1 98.06 90 HIS A N 1
ATOM 666 C CA . HIS A 1 90 ? 3.547 -12.188 -10.422 1 98.06 90 HIS A CA 1
ATOM 667 C C . HIS A 1 90 ? 2.508 -13.125 -9.82 1 98.06 90 HIS A C 1
ATOM 669 O O . HIS A 1 90 ? 1.457 -13.359 -10.422 1 98.06 90 HIS A O 1
ATOM 675 N N . GLY A 1 91 ? 2.801 -13.695 -8.82 1 97.75 91 GLY A N 1
ATOM 676 C CA . GLY A 1 91 ? 2.025 -14.57 -7.953 1 97.75 91 GLY A CA 1
ATOM 677 C C . GLY A 1 91 ? 2.691 -14.812 -6.609 1 97.75 91 GLY A C 1
ATOM 678 O O . GLY A 1 91 ? 3.686 -14.164 -6.277 1 97.75 91 GLY A O 1
ATOM 679 N N . VAL A 1 92 ? 2.078 -15.734 -5.801 1 97.56 92 VAL A N 1
ATOM 680 C CA . VAL A 1 92 ? 2.693 -15.969 -4.5 1 97.56 92 VAL A CA 1
ATOM 681 C C . VAL A 1 92 ? 2.344 -17.375 -4.008 1 97.56 92 VAL A C 1
ATOM 683 O O . VAL A 1 92 ? 1.281 -17.906 -4.336 1 97.56 92 VAL A O 1
ATOM 686 N N . LEU A 1 93 ? 3.242 -17.891 -3.307 1 97.38 93 LEU A N 1
ATOM 687 C CA . LEU A 1 93 ? 3.043 -19.078 -2.482 1 97.38 93 LEU A CA 1
ATOM 688 C C . LEU A 1 93 ? 3.199 -18.75 -1.002 1 97.38 93 LEU A C 1
ATOM 690 O O . LEU A 1 93 ? 4.23 -18.219 -0.586 1 97.38 93 LEU A O 1
ATOM 694 N N . ALA A 1 94 ? 2.133 -19.062 -0.183 1 97.69 94 ALA A N 1
ATOM 695 C CA . ALA A 1 94 ? 2.266 -18.906 1.265 1 97.69 94 ALA A CA 1
ATOM 696 C C . ALA A 1 94 ? 3.033 -20.078 1.867 1 97.69 94 ALA A C 1
ATOM 698 O O . ALA A 1 94 ? 2.613 -21.234 1.743 1 97.69 94 ALA A O 1
ATOM 699 N N . THR A 1 95 ? 4.074 -19.797 2.531 1 97.44 95 THR A N 1
ATOM 700 C CA . THR A 1 95 ? 4.953 -20.859 2.979 1 97.44 95 THR A CA 1
ATOM 701 C C . THR A 1 95 ? 4.977 -20.953 4.504 1 97.44 95 THR A C 1
ATOM 703 O O . THR A 1 95 ? 5.555 -21.875 5.07 1 97.44 95 THR A O 1
ATOM 706 N N . GLY A 1 96 ? 4.469 -20 5.258 1 97.19 96 GLY A N 1
ATOM 707 C CA . GLY A 1 96 ? 4.457 -20.016 6.711 1 97.19 96 GLY A CA 1
ATOM 708 C C . GLY A 1 96 ? 3.344 -20.875 7.289 1 97.19 96 GLY A C 1
ATOM 709 O O . GLY A 1 96 ? 2.547 -21.453 6.547 1 97.19 96 GLY A O 1
ATOM 710 N N . ASP A 1 97 ? 3.287 -20.906 8.633 1 98 97 ASP A N 1
ATOM 711 C CA . ASP A 1 97 ? 2.287 -21.703 9.336 1 98 97 ASP A CA 1
ATOM 712 C C . ASP A 1 97 ? 1.037 -20.875 9.633 1 98 97 ASP A C 1
ATOM 714 O O . ASP A 1 97 ? 0.021 -21.406 10.078 1 98 97 ASP A O 1
ATOM 718 N N . VAL A 1 98 ? 1.182 -19.625 9.445 1 98.5 98 VAL A N 1
ATOM 719 C CA . VAL A 1 98 ? 0.038 -18.734 9.57 1 98.5 98 VAL A CA 1
ATOM 720 C C . VAL A 1 98 ? -0.264 -18.094 8.219 1 98.5 98 VAL A C 1
ATOM 722 O O . VAL A 1 98 ? 0.591 -18.062 7.332 1 98.5 98 VAL A O 1
ATOM 725 N N . PRO A 1 99 ? -1.422 -17.562 7.984 1 98.75 99 PRO A N 1
ATOM 726 C CA . PRO A 1 99 ? -1.767 -16.969 6.699 1 98.75 99 PRO A CA 1
ATOM 727 C C . PRO A 1 99 ? -0.852 -15.797 6.332 1 98.75 99 PRO A C 1
ATOM 729 O O . PRO A 1 99 ? -0.464 -15.016 7.203 1 98.75 99 PRO A O 1
ATOM 732 N N . LEU A 1 100 ? -0.472 -15.773 5.035 1 98.81 100 LEU A N 1
ATOM 733 C CA . LEU A 1 100 ? 0.131 -14.578 4.457 1 98.81 100 LEU A CA 1
ATOM 734 C C . LEU A 1 100 ? -0.926 -13.516 4.18 1 98.81 100 LEU A C 1
ATOM 736 O O . LEU A 1 100 ? -1.897 -13.773 3.465 1 98.81 100 LEU A O 1
ATOM 740 N N . ARG A 1 101 ? -0.77 -12.297 4.82 1 98.94 101 ARG A N 1
ATOM 741 C CA . ARG A 1 101 ? -1.711 -11.195 4.637 1 98.94 101 ARG A CA 1
ATOM 742 C C . ARG A 1 101 ? -1.009 -9.961 4.078 1 98.94 101 ARG A C 1
ATOM 744 O O . ARG A 1 101 ? 0.02 -9.531 4.605 1 98.94 101 ARG A O 1
ATOM 751 N N . PHE A 1 102 ? -1.545 -9.461 3.012 1 98.94 102 PHE A N 1
ATOM 752 C CA . PHE A 1 102 ? -0.985 -8.25 2.422 1 98.94 102 PHE A CA 1
ATOM 753 C C . PHE A 1 102 ? -2.08 -7.391 1.795 1 98.94 102 PHE A C 1
ATOM 755 O O . PHE A 1 102 ? -3.205 -7.859 1.601 1 98.94 102 PHE A O 1
ATOM 762 N N . VAL A 1 103 ? -1.81 -6.145 1.618 1 99 103 VAL A N 1
ATOM 763 C CA . VAL A 1 103 ? -2.652 -5.207 0.884 1 99 103 VAL A CA 1
ATOM 764 C C . VAL A 1 103 ? -2.055 -4.945 -0.496 1 99 103 VAL A C 1
ATOM 766 O O . VAL A 1 103 ? -0.851 -4.707 -0.623 1 99 103 VAL A O 1
ATOM 769 N N . SER A 1 104 ? -2.814 -5.086 -1.527 1 98.94 104 SER A N 1
ATOM 770 C CA . SER A 1 104 ? -2.453 -4.785 -2.908 1 98.94 104 SER A CA 1
ATOM 771 C C . SER A 1 104 ? -3.068 -3.467 -3.365 1 98.94 104 SER A C 1
ATOM 773 O O . SER A 1 104 ? -4.23 -3.182 -3.068 1 98.94 104 SER A O 1
ATOM 775 N N . VAL A 1 105 ? -2.307 -2.658 -3.994 1 98.94 105 VAL A N 1
ATOM 776 C CA . VAL A 1 105 ? -2.779 -1.452 -4.668 1 98.94 105 VAL A CA 1
ATOM 777 C C . VAL A 1 105 ? -2.547 -1.574 -6.172 1 98.94 105 VAL A C 1
ATOM 779 O O . VAL A 1 105 ? -1.402 -1.553 -6.633 1 98.94 105 VAL A O 1
ATOM 782 N N . VAL A 1 106 ? -3.574 -1.727 -6.895 1 98.94 106 VAL A N 1
ATOM 783 C CA . VAL A 1 106 ? -3.516 -1.855 -8.352 1 98.94 106 VAL A CA 1
ATOM 784 C C . VAL A 1 106 ? -3.795 -0.503 -9 1 98.94 106 VAL A C 1
ATOM 786 O O . VAL A 1 106 ? -4.852 0.094 -8.773 1 98.94 106 VAL A O 1
ATOM 789 N N . SER A 1 107 ? -2.875 -0.028 -9.727 1 98.88 107 SER A N 1
ATOM 790 C CA . SER A 1 107 ? -2.922 1.334 -10.25 1 98.88 107 SER A CA 1
ATOM 791 C C . SER A 1 107 ? -2.662 1.357 -11.75 1 98.88 107 SER A C 1
ATOM 793 O O . SER A 1 107 ? -1.595 0.943 -12.211 1 98.88 107 SER A O 1
ATOM 795 N N . PRO A 1 108 ? -3.65 1.798 -12.594 1 98.81 108 PRO A N 1
ATOM 796 C CA . PRO A 1 108 ? -5.004 2.225 -12.242 1 98.81 108 PRO A CA 1
ATOM 797 C C . PRO A 1 108 ? -5.922 1.053 -11.898 1 98.81 108 PRO A C 1
ATOM 799 O O . PRO A 1 108 ? -5.504 -0.105 -11.969 1 98.81 108 PRO A O 1
ATOM 802 N N . ALA A 1 109 ? -7.129 1.378 -11.461 1 98.62 109 ALA A N 1
ATOM 803 C CA . ALA A 1 109 ? -8.07 0.333 -11.062 1 98.62 109 ALA A CA 1
ATOM 804 C C . ALA A 1 109 ? -8.359 -0.617 -12.227 1 98.62 109 ALA A C 1
ATOM 806 O O . ALA A 1 109 ? -8.461 -1.83 -12.031 1 98.62 109 ALA A O 1
ATOM 807 N N . LEU A 1 110 ? -8.469 -0.054 -13.391 1 98.06 110 LEU A N 1
ATOM 808 C CA . LEU A 1 110 ? -8.742 -0.854 -14.578 1 98.06 110 LEU A CA 1
ATOM 809 C C . LEU A 1 110 ? -7.445 -1.234 -15.289 1 98.06 110 LEU A C 1
ATOM 811 O O . LEU A 1 110 ? -7.207 -0.812 -16.422 1 98.06 110 LEU A O 1
ATOM 815 N N . SER A 1 111 ? -6.691 -2.037 -14.711 1 98.56 111 SER A N 1
ATOM 816 C CA . SER A 1 111 ? -5.367 -2.402 -15.203 1 98.56 111 SER A CA 1
ATOM 817 C C . SER A 1 111 ? -5.434 -3.643 -16.094 1 98.56 111 SER A C 1
ATOM 819 O O . SER A 1 111 ? -4.453 -3.994 -16.75 1 98.56 111 SER A O 1
ATOM 821 N N . GLY A 1 112 ? -6.621 -4.309 -16.156 1 98.06 112 GLY A N 1
ATOM 822 C CA . GLY A 1 112 ? -6.73 -5.602 -16.812 1 98.06 112 GLY A CA 1
ATOM 823 C C . GLY A 1 112 ? -6.16 -6.738 -15.984 1 98.06 112 GLY A C 1
ATOM 824 O O . GLY A 1 112 ? -5.457 -6.508 -15 1 98.06 112 GLY A O 1
ATOM 825 N N . PHE A 1 113 ? -6.492 -7.898 -16.297 1 98.06 113 PHE A N 1
ATOM 826 C CA . PHE A 1 113 ? -6.027 -9.125 -15.656 1 98.06 113 PHE A CA 1
ATOM 827 C C . PHE A 1 113 ? -5.855 -10.242 -16.672 1 98.06 113 PHE A C 1
ATOM 829 O O . PHE A 1 113 ? -6.777 -10.531 -17.438 1 98.06 113 PHE A O 1
ATOM 836 N N . GLU A 1 114 ? -4.746 -10.867 -16.75 1 98.38 114 GLU A N 1
ATOM 837 C CA . GLU A 1 114 ? -4.469 -11.992 -17.625 1 98.38 114 GLU A CA 1
ATOM 838 C C . GLU A 1 114 ? -3.783 -13.133 -16.875 1 98.38 114 GLU A C 1
ATOM 840 O O . GLU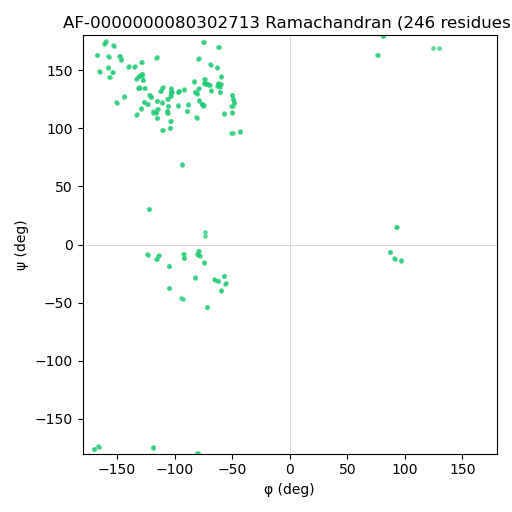 A 1 114 ? -2.633 -13 -16.453 1 98.38 114 GLU A O 1
ATOM 845 N N . PRO A 1 115 ? -4.445 -14.281 -16.688 1 97.5 115 PRO A N 1
ATOM 846 C CA . PRO A 1 115 ? -3.744 -15.438 -16.125 1 97.5 115 PRO A CA 1
ATOM 847 C C . PRO A 1 115 ? -2.564 -15.883 -16.984 1 97.5 115 PRO A C 1
ATOM 849 O O . PRO A 1 115 ? -2.609 -15.766 -18.219 1 97.5 115 PRO A O 1
ATOM 852 N N . VAL A 1 116 ? -1.587 -16.312 -16.344 1 96.81 116 VAL A N 1
ATOM 853 C CA . VAL A 1 116 ? -0.384 -16.781 -17.016 1 96.81 116 VAL A CA 1
ATOM 854 C C . VAL A 1 116 ? -0.058 -18.203 -16.531 1 96.81 116 VAL A C 1
ATOM 856 O O . VAL A 1 116 ? -0.11 -18.484 -15.336 1 96.81 116 VAL A O 1
ATOM 859 N N . ASP A 1 117 ? 0.242 -19.031 -17.453 1 93.5 117 ASP A N 1
ATOM 860 C CA . ASP A 1 117 ? 0.693 -20.375 -17.078 1 93.5 117 ASP A CA 1
ATOM 861 C C . ASP A 1 117 ? 2.17 -20.359 -16.688 1 93.5 117 ASP A C 1
ATOM 863 O O . ASP A 1 117 ? 2.984 -19.703 -17.344 1 93.5 117 ASP A O 1
ATOM 867 N N . GLY A 1 118 ? 2.426 -20.891 -15.656 1 88.12 118 GLY A N 1
ATOM 868 C CA . GLY A 1 118 ? 3.82 -21 -15.258 1 88.12 118 GLY A CA 1
ATOM 869 C C . GLY A 1 118 ? 4.098 -22.172 -14.336 1 88.12 118 GLY A C 1
ATOM 870 O O . GLY A 1 118 ? 3.188 -22.922 -14 1 88.12 118 GLY A O 1
ATOM 871 N N . GLU A 1 119 ? 5.309 -22.422 -14.078 1 79.56 119 GLU A N 1
ATOM 872 C CA . GLU A 1 119 ? 5.758 -23.484 -13.18 1 79.56 119 GLU A CA 1
ATOM 873 C C . GLU A 1 119 ? 5.488 -23.109 -11.719 1 79.56 119 GLU A C 1
ATOM 875 O O . GLU A 1 119 ? 5.633 -21.953 -11.328 1 79.56 119 GLU A O 1
ATOM 880 N N . PRO A 1 120 ? 5.027 -24.062 -10.945 1 72.94 120 PRO A N 1
ATOM 881 C CA . PRO A 1 120 ? 4.883 -23.75 -9.523 1 72.94 120 PRO A CA 1
ATOM 882 C C . PRO A 1 120 ? 6.219 -23.438 -8.852 1 72.94 120 PRO A C 1
ATOM 884 O O . PRO A 1 120 ? 7.25 -23.984 -9.227 1 72.94 120 PRO A O 1
ATOM 887 N N . PRO A 1 121 ? 6.176 -22.344 -7.992 1 69.06 121 PRO A N 1
ATOM 888 C CA . PRO A 1 121 ? 7.422 -22.109 -7.262 1 69.06 121 PRO A CA 1
ATOM 889 C C . PRO A 1 121 ? 7.863 -23.312 -6.438 1 69.06 121 PRO A C 1
ATOM 891 O O . PRO A 1 121 ? 7.023 -24.047 -5.918 1 69.06 121 PRO A O 1
ATOM 894 N N . THR A 1 122 ? 8.953 -24.047 -6.699 1 60.03 122 THR A N 1
ATOM 895 C CA . THR A 1 122 ? 9.398 -25.266 -6.055 1 60.03 122 THR A CA 1
ATOM 896 C C . THR A 1 122 ? 9.953 -24.984 -4.664 1 60.03 122 THR A C 1
ATOM 898 O O . THR A 1 122 ? 10.375 -25.906 -3.955 1 60.03 122 THR A O 1
ATOM 901 N N . GLY A 1 123 ? 9.906 -23.891 -3.947 1 54.88 123 GLY A N 1
ATOM 902 C CA . GLY A 1 123 ? 10.438 -23.688 -2.609 1 54.88 123 GLY A CA 1
ATOM 903 C C . GLY A 1 123 ? 11.406 -22.531 -2.52 1 54.88 123 GLY A C 1
ATOM 904 O O . GLY A 1 123 ? 11.586 -21.797 -3.488 1 54.88 123 GLY A O 1
ATOM 905 N N . PRO A 1 124 ? 11.891 -22 -1.251 1 50.84 124 PRO A N 1
ATOM 906 C CA . PRO A 1 124 ? 13.008 -21.062 -1.175 1 50.84 124 PRO A CA 1
ATOM 907 C C . PRO A 1 124 ? 14.164 -21.438 -2.096 1 50.84 124 PRO A C 1
ATOM 909 O O . PRO A 1 124 ? 14.461 -22.625 -2.262 1 50.84 124 PRO A O 1
ATOM 912 N N . GLY A 1 125 ? 14.18 -20.812 -3.27 1 38.06 125 GLY A N 1
ATOM 913 C C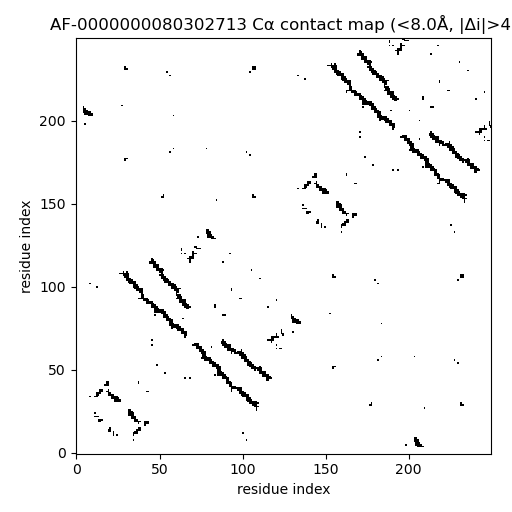A . GLY A 1 125 ? 15.43 -21.219 -3.895 1 38.06 125 GLY A CA 1
ATOM 914 C C . GLY A 1 125 ? 16.641 -20.984 -3.012 1 38.06 125 GLY A C 1
ATOM 915 O O . GLY A 1 125 ? 16.578 -20.203 -2.061 1 38.06 125 GLY A O 1
ATOM 916 N N . MET B 1 1 ? 19.172 -3.076 -15.758 1 36.22 1 MET B N 1
ATOM 917 C CA . MET B 1 1 ? 19.312 -3.619 -14.406 1 36.22 1 MET B CA 1
ATOM 918 C C . MET B 1 1 ? 17.953 -3.967 -13.812 1 36.22 1 MET B C 1
ATOM 920 O O . MET B 1 1 ? 17 -3.193 -13.93 1 36.22 1 MET B O 1
ATOM 924 N N . HIS B 1 2 ? 17.578 -5.266 -13.836 1 51.66 2 HIS B N 1
ATOM 925 C CA . HIS B 1 2 ? 16.25 -5.715 -13.43 1 51.66 2 HIS B CA 1
ATOM 926 C C . HIS B 1 2 ? 15.867 -5.156 -12.062 1 51.66 2 HIS B C 1
ATOM 928 O O . HIS B 1 2 ? 16.656 -5.223 -11.117 1 51.66 2 HIS B O 1
ATOM 934 N N . GLN B 1 3 ? 15.117 -4.039 -12.039 1 62.66 3 GLN B N 1
ATOM 935 C CA . GLN B 1 3 ? 14.773 -3.449 -10.75 1 62.66 3 GLN B CA 1
ATOM 936 C C . GLN B 1 3 ? 14.211 -4.5 -9.789 1 62.66 3 GLN B C 1
ATOM 938 O O . GLN B 1 3 ? 13.398 -5.336 -10.188 1 62.66 3 GLN B O 1
ATOM 943 N N . ASP B 1 4 ? 14.961 -4.617 -8.711 1 87.5 4 ASP B N 1
ATOM 944 C CA . ASP B 1 4 ? 14.461 -5.516 -7.676 1 87.5 4 ASP B CA 1
ATOM 945 C C . ASP B 1 4 ? 13 -5.211 -7.344 1 87.5 4 ASP B C 1
ATOM 947 O O . ASP B 1 4 ? 12.664 -4.078 -7.004 1 87.5 4 ASP B O 1
ATOM 951 N N . ARG B 1 5 ? 12.141 -6.09 -7.625 1 96.56 5 ARG B N 1
ATOM 952 C CA . ARG B 1 5 ? 10.703 -5.926 -7.477 1 96.56 5 ARG B CA 1
ATOM 953 C C . ARG B 1 5 ? 10.273 -6.094 -6.023 1 96.56 5 ARG B C 1
ATOM 955 O O . ARG B 1 5 ? 9.117 -5.859 -5.676 1 96.56 5 ARG B O 1
ATOM 962 N N . VAL B 1 6 ? 11.227 -6.555 -5.164 1 98.5 6 VAL B N 1
ATOM 963 C CA . VAL B 1 6 ? 10.891 -6.84 -3.773 1 98.5 6 VAL B CA 1
ATOM 964 C C . VAL B 1 6 ? 11.844 -6.09 -2.846 1 98.5 6 VAL B C 1
ATOM 966 O O . VAL B 1 6 ? 13.062 -6.246 -2.939 1 98.5 6 VAL B O 1
ATOM 969 N N . LEU B 1 7 ? 11.352 -5.297 -1.992 1 98.44 7 LEU B N 1
ATOM 970 C CA . LEU B 1 7 ? 12.109 -4.441 -1.091 1 98.44 7 LEU B CA 1
ATOM 971 C C . LEU B 1 7 ? 11.617 -4.582 0.344 1 98.44 7 LEU B C 1
ATOM 973 O O . LEU B 1 7 ? 10.422 -4.777 0.574 1 98.44 7 LEU B O 1
ATOM 977 N N . ASP B 1 8 ? 12.516 -4.492 1.278 1 98.69 8 ASP B N 1
ATOM 978 C CA . ASP B 1 8 ? 12.125 -4.375 2.68 1 98.69 8 ASP B CA 1
ATOM 979 C C . ASP B 1 8 ? 11.953 -2.914 3.084 1 98.69 8 ASP B C 1
ATOM 981 O O . ASP B 1 8 ? 12.922 -2.154 3.117 1 98.69 8 ASP B O 1
ATOM 985 N N . ALA B 1 9 ? 10.758 -2.508 3.418 1 98.88 9 ALA B N 1
ATOM 986 C CA . ALA B 1 9 ? 10.5 -1.119 3.789 1 98.88 9 ALA B CA 1
ATOM 987 C C . ALA B 1 9 ? 11.398 -0.678 4.934 1 98.88 9 ALA B C 1
ATOM 989 O O . ALA B 1 9 ? 11.82 0.481 4.996 1 98.88 9 ALA B O 1
ATOM 990 N N . ALA B 1 10 ? 11.719 -1.564 5.824 1 98.62 10 ALA B N 1
ATOM 991 C CA . ALA B 1 10 ? 12.516 -1.253 7.008 1 98.62 10 ALA B CA 1
ATOM 992 C C . ALA B 1 10 ? 13.859 -0.655 6.621 1 98.62 10 ALA B C 1
ATOM 994 O O . ALA B 1 10 ? 14.438 0.138 7.371 1 98.62 10 ALA B O 1
ATOM 995 N N . ASP B 1 11 ? 14.352 -0.983 5.453 1 98.56 11 ASP B N 1
ATOM 996 C CA . ASP B 1 11 ? 15.656 -0.51 5 1 98.56 11 ASP B CA 1
ATOM 997 C C . ASP B 1 11 ? 15.57 0.926 4.484 1 98.56 11 ASP B C 1
ATOM 999 O O . ASP B 1 11 ? 16.594 1.54 4.168 1 98.56 11 ASP B O 1
ATOM 1003 N N . HIS B 1 12 ? 14.383 1.472 4.414 1 98.69 12 HIS B N 1
ATOM 1004 C CA . HIS B 1 12 ? 14.219 2.717 3.674 1 98.69 12 HIS B CA 1
ATOM 1005 C C . HIS B 1 12 ? 13.609 3.805 4.547 1 98.69 12 HIS B C 1
ATOM 1007 O O . HIS B 1 12 ? 13.492 4.957 4.125 1 98.69 12 HIS B O 1
ATOM 1013 N N . PHE B 1 13 ? 13.156 3.432 5.777 1 98.69 13 PHE B N 1
ATOM 1014 C CA . PHE B 1 13 ? 12.664 4.461 6.688 1 98.69 13 PHE B CA 1
ATOM 1015 C C . PHE B 1 13 ? 13.812 5.352 7.164 1 98.69 13 PHE B C 1
ATOM 1017 O O . PHE B 1 13 ? 14.891 4.855 7.5 1 98.69 13 PHE B O 1
ATOM 1024 N N . ARG B 1 14 ? 13.562 6.676 7.094 1 98.5 14 ARG B N 1
ATOM 1025 C CA . ARG B 1 14 ? 14.562 7.656 7.5 1 98.5 14 ARG B CA 1
ATOM 1026 C C . ARG B 1 14 ? 13.961 8.695 8.438 1 98.5 14 ARG B C 1
ATOM 1028 O O . ARG B 1 14 ? 12.844 9.172 8.211 1 98.5 14 ARG B O 1
ATOM 1035 N N . SER B 1 15 ? 14.672 8.984 9.469 1 97.56 15 SER B N 1
ATOM 1036 C CA . SER B 1 15 ? 14.266 10.047 10.383 1 97.56 15 SER B CA 1
ATOM 1037 C C . SER B 1 15 ? 14.711 11.414 9.875 1 97.56 15 SER B C 1
ATOM 1039 O O . SER B 1 15 ? 15.766 11.539 9.25 1 97.56 15 SER B O 1
ATOM 1041 N N . GLY B 1 16 ? 13.836 12.367 10.055 1 95.25 16 GLY B N 1
ATOM 1042 C CA . GLY B 1 16 ? 14.172 13.766 9.805 1 95.25 16 GLY B CA 1
ATOM 1043 C C . GLY B 1 16 ? 13.82 14.68 10.961 1 95.25 16 GLY B C 1
ATOM 1044 O O . GLY B 1 16 ? 12.852 14.43 11.688 1 95.25 16 GLY B O 1
ATOM 1045 N N . GLU B 1 17 ? 14.586 15.672 11.188 1 89.75 17 GLU B N 1
ATOM 1046 C CA . GLU B 1 17 ? 14.406 16.547 12.344 1 89.75 17 GLU B CA 1
ATOM 1047 C C . GLU B 1 17 ? 13.172 17.438 12.172 1 89.75 17 GLU B C 1
ATOM 1049 O O . GLU B 1 17 ? 12.312 17.484 13.047 1 89.75 17 GLU B O 1
ATOM 1054 N N . ASP B 1 18 ? 13.039 18.172 11.125 1 89.94 18 ASP B N 1
ATOM 1055 C CA . ASP B 1 18 ? 11.961 19.156 10.977 1 89.94 18 ASP B CA 1
ATOM 1056 C C . ASP B 1 18 ? 10.75 18.531 10.273 1 89.94 18 ASP B C 1
ATOM 1058 O O . ASP B 1 18 ? 9.617 18.688 10.742 1 89.94 18 ASP B O 1
ATOM 1062 N N . GLU B 1 19 ? 10.969 17.859 9.242 1 94.5 19 GLU B N 1
ATOM 1063 C CA . GLU B 1 19 ? 9.914 17.234 8.461 1 94.5 19 GLU B CA 1
ATOM 1064 C C . GLU B 1 19 ? 10.273 15.781 8.117 1 94.5 19 GLU B C 1
ATOM 1066 O O . GLU B 1 19 ? 11.445 15.445 7.965 1 94.5 19 GLU B O 1
ATOM 1071 N N . PRO B 1 20 ? 9.258 14.922 8.133 1 97.81 20 PRO B N 1
ATOM 1072 C CA . PRO B 1 20 ? 9.578 13.562 7.695 1 97.81 20 PRO B CA 1
ATOM 1073 C C . PRO B 1 20 ? 10.094 13.516 6.258 1 97.81 20 PRO B C 1
ATOM 1075 O O . PRO B 1 20 ? 9.5 14.133 5.363 1 97.81 20 PRO B O 1
ATOM 1078 N N . PRO B 1 21 ? 11.164 12.844 6.043 1 98.31 21 PRO B N 1
ATOM 1079 C CA . PRO B 1 21 ? 11.688 12.766 4.68 1 98.31 21 PRO B CA 1
ATOM 1080 C C . PRO B 1 21 ? 10.836 11.898 3.764 1 98.31 21 PRO B C 1
ATOM 1082 O O . PRO B 1 21 ? 10.312 10.867 4.195 1 98.31 21 PRO B O 1
ATOM 1085 N N . ARG B 1 22 ? 10.633 12.352 2.559 1 98.25 22 ARG B N 1
ATOM 1086 C CA . ARG B 1 22 ? 10.016 11.555 1.501 1 98.25 22 ARG B CA 1
ATOM 1087 C C . ARG B 1 22 ? 11.023 10.609 0.862 1 98.25 22 ARG B C 1
ATOM 1089 O O . ARG B 1 22 ? 11.93 11.047 0.144 1 98.25 22 ARG B O 1
ATOM 1096 N N . VAL B 1 23 ? 10.906 9.297 1.106 1 98.75 23 VAL B N 1
ATOM 1097 C CA . VAL B 1 23 ? 11.844 8.328 0.55 1 98.75 23 VAL B CA 1
ATOM 1098 C C . VAL B 1 23 ? 11.141 7.488 -0.517 1 98.75 23 VAL B C 1
ATOM 1100 O O . VAL B 1 23 ? 10.445 6.523 -0.197 1 98.75 23 VAL B O 1
ATOM 1103 N N . VAL B 1 24 ? 11.32 7.82 -1.805 1 98.75 24 VAL B N 1
ATOM 1104 C CA . VAL B 1 24 ? 10.75 7.066 -2.914 1 98.75 24 VAL B CA 1
ATOM 1105 C C . VAL B 1 24 ? 11.547 5.785 -3.137 1 98.75 24 VAL B C 1
ATOM 1107 O O . VAL B 1 24 ? 12.742 5.832 -3.422 1 98.75 24 VAL B O 1
ATOM 1110 N N . ILE B 1 25 ? 10.898 4.648 -3.033 1 98.44 25 ILE B N 1
ATOM 1111 C CA . ILE B 1 25 ? 11.641 3.398 -3.143 1 98.44 25 ILE B CA 1
ATOM 1112 C C . ILE B 1 25 ? 11.383 2.764 -4.508 1 98.44 25 ILE B C 1
ATOM 1114 O O . ILE B 1 25 ? 12.109 1.861 -4.93 1 98.44 25 ILE B O 1
ATOM 1118 N N . ALA B 1 26 ? 10.328 3.143 -5.215 1 98.12 26 ALA B N 1
ATOM 1119 C CA . ALA B 1 26 ? 10 2.699 -6.566 1 98.12 26 ALA B CA 1
ATOM 1120 C C . ALA B 1 26 ? 9.109 3.715 -7.273 1 98.12 26 ALA B C 1
ATOM 1122 O O . ALA B 1 26 ? 8.273 4.363 -6.641 1 98.12 26 ALA B O 1
ATOM 1123 N N . GLU B 1 27 ? 9.32 3.861 -8.57 1 98.25 27 GLU B N 1
ATOM 1124 C CA . GLU B 1 27 ? 8.492 4.773 -9.352 1 98.25 27 GLU B CA 1
ATOM 1125 C C . GLU B 1 27 ? 8.359 4.301 -10.797 1 98.25 27 GLU B C 1
ATOM 1127 O O . GLU B 1 27 ? 9.359 3.969 -11.438 1 98.25 27 GLU B O 1
ATOM 1132 N N . THR B 1 28 ? 7.191 4.109 -11.188 1 98 28 THR B N 1
ATOM 1133 C CA . THR B 1 28 ? 6.797 3.98 -12.586 1 98 28 THR B CA 1
ATOM 1134 C C . THR B 1 28 ? 5.816 5.082 -12.977 1 98 28 THR B C 1
ATOM 1136 O O . THR B 1 28 ? 5.602 6.027 -12.219 1 98 28 THR B O 1
ATOM 1139 N N . ALA B 1 29 ? 5.309 5 -14.18 1 98.25 29 ALA B N 1
ATOM 1140 C CA . ALA B 1 29 ? 4.273 5.961 -14.562 1 98.25 29 ALA B CA 1
ATOM 1141 C C . ALA B 1 29 ? 3.01 5.766 -13.734 1 98.25 29 ALA B C 1
ATOM 1143 O O . ALA B 1 29 ? 2.314 6.734 -13.414 1 98.25 29 ALA B O 1
ATOM 1144 N N . GLU B 1 30 ? 2.75 4.57 -13.312 1 98.75 30 GLU B N 1
ATOM 1145 C CA . GLU B 1 30 ? 1.475 4.199 -12.711 1 98.75 30 GLU B CA 1
ATOM 1146 C C . GLU B 1 30 ? 1.434 4.582 -11.234 1 98.75 30 GLU B C 1
ATOM 1148 O O . GLU B 1 30 ? 0.362 4.844 -10.68 1 98.75 30 GLU B O 1
ATOM 1153 N N . ALA B 1 31 ? 2.668 4.59 -10.594 1 98.81 31 ALA B N 1
ATOM 1154 C CA . ALA B 1 31 ? 2.65 4.879 -9.164 1 98.81 31 ALA B CA 1
ATOM 1155 C C . ALA B 1 31 ? 4.047 5.227 -8.656 1 98.81 31 ALA B C 1
ATOM 1157 O O . ALA B 1 31 ? 5.047 4.738 -9.188 1 98.81 31 ALA B O 1
ATOM 1158 N N . ALA B 1 32 ? 4.105 6.031 -7.711 1 98.81 32 ALA B N 1
ATOM 1159 C CA . ALA B 1 32 ? 5.262 6.188 -6.836 1 98.81 32 ALA B CA 1
ATOM 1160 C C . ALA B 1 32 ? 5.031 5.504 -5.492 1 98.81 32 ALA B C 1
ATOM 1162 O O . ALA B 1 32 ? 3.967 5.66 -4.883 1 98.81 32 ALA B O 1
ATOM 1163 N N . VAL B 1 33 ? 5.973 4.68 -5.016 1 98.94 33 VAL B N 1
ATOM 1164 C CA . VAL B 1 33 ? 5.918 4.008 -3.723 1 98.94 33 VAL B CA 1
ATOM 1165 C C . VAL B 1 33 ? 6.895 4.672 -2.754 1 98.94 33 VAL B C 1
ATOM 1167 O O . VAL B 1 33 ? 8.086 4.797 -3.053 1 98.94 33 VAL B O 1
ATOM 1170 N N . VAL B 1 34 ? 6.398 5.102 -1.605 1 98.94 34 VAL B N 1
ATOM 1171 C CA . VAL B 1 34 ? 7.16 5.98 -0.726 1 98.94 34 VAL B CA 1
ATOM 1172 C C . VAL B 1 34 ? 7.141 5.434 0.699 1 98.94 34 VAL B C 1
ATOM 1174 O O . VAL B 1 34 ? 6.09 5.023 1.197 1 98.94 34 VAL B O 1
ATOM 1177 N N . CYS B 1 35 ? 8.258 5.402 1.346 1 98.94 35 CYS B N 1
ATOM 1178 C CA . CYS B 1 35 ? 8.344 5.094 2.77 1 98.94 35 CYS B CA 1
ATOM 1179 C C . CYS B 1 35 ? 8.383 6.371 3.602 1 98.94 35 CYS B C 1
ATOM 1181 O O . CYS B 1 35 ? 9.156 7.285 3.305 1 98.94 35 CYS B O 1
ATOM 1183 N N . TRP B 1 36 ? 7.57 6.406 4.605 1 98.88 36 TRP B N 1
ATOM 1184 C CA . TRP B 1 36 ? 7.488 7.535 5.527 1 98.88 36 TRP B CA 1
ATOM 1185 C C . TRP B 1 36 ? 7.77 7.09 6.957 1 98.88 36 TRP B C 1
ATOM 1187 O O . TRP B 1 36 ? 7.199 6.105 7.43 1 98.88 36 TRP B O 1
ATOM 1197 N N . GLN B 1 37 ? 8.648 7.762 7.586 1 98.88 37 GLN B N 1
ATOM 1198 C CA . GLN B 1 37 ? 8.82 7.715 9.031 1 98.88 37 GLN B CA 1
ATOM 1199 C C . GLN B 1 37 ? 8.531 9.07 9.664 1 98.88 37 GLN B C 1
ATOM 1201 O O . GLN B 1 37 ? 9.211 10.055 9.383 1 98.88 37 GLN B O 1
ATOM 1206 N N . VAL B 1 38 ? 7.512 9.141 10.414 1 98.56 38 VAL B N 1
ATOM 1207 C CA . VAL B 1 38 ? 7.109 10.352 11.117 1 98.56 38 VAL B CA 1
ATOM 1208 C C . VAL B 1 38 ? 7.43 10.219 12.602 1 98.56 38 VAL B C 1
ATOM 1210 O O . VAL B 1 38 ? 6.852 9.383 13.297 1 98.56 38 VAL B O 1
ATOM 1213 N N . GLU B 1 39 ? 8.359 11 13.117 1 98.44 39 GLU B N 1
ATOM 1214 C CA . GLU B 1 39 ? 8.805 10.906 14.508 1 98.44 39 GLU B CA 1
ATOM 1215 C C . GLU B 1 39 ? 7.707 11.344 15.469 1 98.44 39 GLU B C 1
ATOM 1217 O O . GLU B 1 39 ? 6.805 12.086 15.094 1 98.44 39 GLU B O 1
ATOM 1222 N N . PRO B 1 40 ? 7.789 10.812 16.719 1 97.44 40 PRO B N 1
ATOM 1223 C CA . PRO B 1 40 ? 6.797 11.234 17.719 1 97.44 40 PRO B CA 1
ATOM 1224 C C . PRO B 1 40 ? 6.629 12.75 17.781 1 97.44 40 PRO B C 1
ATOM 1226 O O . PRO B 1 40 ? 7.613 13.484 17.906 1 97.44 40 PRO B O 1
ATOM 1229 N N . GLY B 1 41 ? 5.41 13.172 17.562 1 95.38 41 GLY B N 1
ATOM 1230 C CA . GLY B 1 41 ? 5.109 14.586 17.641 1 95.38 41 GLY B CA 1
ATOM 1231 C C . GLY B 1 41 ? 5.258 15.312 16.312 1 95.38 41 GLY B C 1
ATOM 1232 O O . GLY B 1 41 ? 4.832 16.469 16.188 1 95.38 41 GLY B O 1
ATOM 1233 N N . GLN B 1 42 ? 5.852 14.672 15.328 1 96.31 42 GLN B N 1
ATOM 1234 C CA . GLN B 1 42 ? 6.039 15.273 14.016 1 96.31 42 GLN B CA 1
ATOM 1235 C C . GLN B 1 42 ? 4.762 15.195 13.18 1 96.31 42 GLN B C 1
ATOM 1237 O O . GLN B 1 42 ? 3.865 14.406 13.484 1 96.31 42 GLN B O 1
ATOM 1242 N N . ARG B 1 43 ? 4.668 16.031 12.172 1 95.5 43 ARG B N 1
ATOM 1243 C CA . ARG B 1 43 ? 3.535 16.062 11.258 1 95.5 43 ARG B CA 1
ATOM 1244 C C . ARG B 1 43 ? 3.998 15.969 9.805 1 95.5 43 ARG B C 1
ATOM 1246 O O . ARG B 1 43 ? 5.082 16.438 9.461 1 95.5 43 ARG B O 1
ATOM 1253 N N . LEU B 1 44 ? 3.281 15.281 9.062 1 96.5 44 LEU B N 1
ATOM 1254 C CA . LEU B 1 44 ? 3.26 15.547 7.625 1 96.5 44 LEU B CA 1
ATOM 1255 C C . LEU B 1 44 ? 2.207 16.594 7.281 1 96.5 44 LEU B C 1
ATOM 1257 O O . LEU B 1 44 ? 1.019 16.391 7.539 1 96.5 44 LEU B O 1
ATOM 1261 N N . ALA B 1 45 ? 2.602 17.688 6.715 1 95.5 45 ALA B N 1
ATOM 1262 C CA . ALA B 1 45 ? 1.75 18.844 6.484 1 95.5 45 ALA B CA 1
ATOM 1263 C C . ALA B 1 45 ? 0.598 18.516 5.543 1 95.5 45 ALA B C 1
ATOM 1265 O O . ALA B 1 45 ? 0.737 17.656 4.668 1 95.5 45 ALA B O 1
ATOM 1266 N N . LEU B 1 46 ? -0.482 19.219 5.691 1 97.44 46 LEU B N 1
ATOM 1267 C CA . LEU B 1 46 ? -1.661 19.031 4.852 1 97.44 46 LEU B CA 1
ATOM 1268 C C . LEU B 1 46 ? -1.342 19.328 3.391 1 97.44 46 LEU B C 1
ATOM 1270 O O . LEU B 1 46 ? -0.668 20.312 3.084 1 97.44 46 LEU B O 1
ATOM 1274 N N . HIS B 1 47 ? -1.799 18.578 2.547 1 98.25 47 HIS B N 1
ATOM 1275 C CA . HIS B 1 47 ? -1.63 18.734 1.105 1 98.25 47 HIS B CA 1
ATOM 1276 C C . HIS B 1 47 ? -2.684 17.938 0.344 1 98.25 47 HIS B C 1
ATOM 1278 O O . HIS B 1 47 ? -3.52 17.266 0.951 1 98.25 47 HIS B O 1
ATOM 1284 N N . ARG B 1 48 ? -2.768 18.062 -0.909 1 98.38 48 ARG B N 1
ATOM 1285 C CA . ARG B 1 48 ? -3.586 17.234 -1.801 1 98.38 48 ARG B CA 1
ATOM 1286 C C . ARG B 1 48 ? -2.84 16.922 -3.094 1 98.38 48 ARG B C 1
ATOM 1288 O O . ARG B 1 48 ? -1.874 17.609 -3.439 1 98.38 48 ARG B O 1
ATOM 1295 N N . HIS B 1 49 ? -3.172 15.859 -3.699 1 98.69 49 HIS B N 1
ATOM 1296 C CA . HIS B 1 49 ? -2.771 15.5 -5.055 1 98.69 49 HIS B CA 1
ATOM 1297 C C . HIS B 1 49 ? -3.92 15.695 -6.039 1 98.69 49 HIS B C 1
ATOM 1299 O O . HIS B 1 49 ? -4.863 14.906 -6.066 1 98.69 49 HIS B O 1
ATOM 1305 N N . PRO B 1 50 ? -3.861 16.75 -6.871 1 98.25 50 PRO B N 1
ATOM 1306 C CA . PRO B 1 50 ? -5.016 17.078 -7.711 1 98.25 50 PRO B CA 1
ATOM 1307 C C . PRO B 1 50 ? -5.359 15.953 -8.695 1 98.25 50 PRO B C 1
ATOM 1309 O O . PRO B 1 50 ? -6.531 15.766 -9.039 1 98.25 50 PRO B O 1
ATOM 1312 N N . SER B 1 51 ? -4.379 15.18 -9.172 1 98.06 51 SER B N 1
ATOM 1313 C CA . SER B 1 51 ? -4.613 14.234 -10.25 1 98.06 51 SER B CA 1
ATOM 1314 C C . SER B 1 51 ? -4.262 12.812 -9.828 1 98.06 51 SER B C 1
ATOM 1316 O O . SER B 1 51 ? -3.807 12.008 -10.648 1 98.06 51 SER B O 1
ATOM 1318 N N . GLY B 1 52 ? -4.441 12.523 -8.5 1 98.62 52 GLY B N 1
ATOM 1319 C CA . GLY B 1 52 ? -4.074 11.172 -8.125 1 98.62 52 GLY B CA 1
ATOM 1320 C C . GLY B 1 52 ? -4.555 10.789 -6.738 1 98.62 52 GLY B C 1
ATOM 1321 O O . GLY B 1 52 ? -4.961 11.648 -5.957 1 98.62 52 GLY B O 1
ATOM 1322 N N . GLN B 1 53 ? -4.562 9.484 -6.48 1 98.81 53 GLN B N 1
ATOM 1323 C CA . GLN B 1 53 ? -4.895 8.875 -5.199 1 98.81 53 GLN B CA 1
ATOM 1324 C C . GLN B 1 53 ? -3.637 8.547 -4.402 1 98.81 53 GLN B C 1
ATOM 1326 O O . GLN B 1 53 ? -2.654 8.055 -4.961 1 98.81 53 GLN B O 1
ATOM 1331 N N . ASP B 1 54 ? -3.559 8.898 -3.164 1 98.94 54 ASP B N 1
ATOM 1332 C CA . ASP B 1 54 ? -2.516 8.477 -2.232 1 98.94 54 ASP B CA 1
ATOM 1333 C C . ASP B 1 54 ? -3.053 7.461 -1.231 1 98.94 54 ASP B C 1
ATOM 1335 O O . ASP B 1 54 ? -3.98 7.754 -0.475 1 98.94 54 ASP B O 1
ATOM 1339 N N . THR B 1 55 ? -2.592 6.246 -1.242 1 98.94 55 THR B N 1
ATOM 1340 C CA . THR B 1 55 ? -2.959 5.168 -0.333 1 98.94 55 THR B CA 1
ATOM 1341 C C . THR B 1 55 ? -1.845 4.906 0.675 1 98.94 55 THR B C 1
ATOM 1343 O O . THR B 1 55 ? -0.708 4.625 0.292 1 98.94 55 THR B O 1
ATOM 1346 N N . TRP B 1 56 ? -2.1 5.051 1.945 1 99 56 TRP B N 1
ATOM 1347 C CA . TRP B 1 56 ? -1.146 4.766 3.012 1 99 56 TRP B CA 1
ATOM 1348 C C . TRP B 1 56 ? -1.459 3.434 3.682 1 99 56 TRP B C 1
ATOM 1350 O O . TRP B 1 56 ? -2.611 3.158 4.023 1 99 56 TRP B O 1
ATOM 1360 N N . ILE B 1 57 ? -0.552 2.602 3.859 1 99 57 ILE B N 1
ATOM 1361 C CA . ILE B 1 57 ? -0.644 1.382 4.652 1 99 57 ILE B CA 1
ATOM 1362 C C . ILE B 1 57 ? 0.293 1.478 5.855 1 99 57 ILE B C 1
ATOM 1364 O O . ILE B 1 57 ? 1.515 1.529 5.695 1 99 57 ILE B O 1
ATOM 1368 N N . VAL B 1 58 ? -0.234 1.464 7.039 1 99 58 VAL B N 1
ATOM 1369 C CA . VAL B 1 58 ? 0.542 1.674 8.258 1 99 58 VAL B CA 1
ATOM 1370 C C . VAL B 1 58 ? 1.212 0.367 8.672 1 99 58 VAL B C 1
ATOM 1372 O O . VAL B 1 58 ? 0.559 -0.677 8.75 1 99 58 VAL B O 1
ATOM 1375 N N . LEU B 1 59 ? 2.457 0.445 8.938 1 98.94 59 LEU B N 1
ATOM 1376 C CA . LEU B 1 59 ? 3.217 -0.746 9.305 1 98.94 59 LEU B CA 1
ATOM 1377 C C . LEU B 1 59 ? 3.5 -0.771 10.797 1 98.94 59 LEU B C 1
ATOM 1379 O O . LEU B 1 59 ? 3.539 -1.841 11.414 1 98.94 59 LEU B O 1
ATOM 1383 N N . SER B 1 60 ? 3.762 0.381 11.375 1 98.88 60 SER B N 1
ATOM 1384 C CA . SER B 1 60 ? 4.039 0.492 12.805 1 98.88 60 SER B CA 1
ATOM 1385 C C . SER B 1 60 ? 3.768 1.903 13.312 1 98.88 60 SER B C 1
ATOM 1387 O O . SER B 1 60 ? 3.678 2.846 12.523 1 98.88 60 SER B O 1
ATOM 1389 N N . GLY B 1 61 ? 3.619 2.02 14.664 1 98.81 61 GLY B N 1
ATOM 1390 C CA . GLY B 1 61 ? 3.359 3.307 15.289 1 98.81 61 GLY B CA 1
ATOM 1391 C C . GLY B 1 61 ? 1.902 3.721 15.227 1 98.81 61 GLY B C 1
ATOM 1392 O O . GLY B 1 61 ? 1.051 2.943 14.789 1 98.81 61 GLY B O 1
ATOM 1393 N N . GLU B 1 62 ? 1.658 4.844 15.789 1 98.69 62 GLU B N 1
ATOM 1394 C CA . GLU B 1 62 ? 0.304 5.379 15.883 1 98.69 62 GLU B CA 1
ATOM 1395 C C . GLU B 1 62 ? 0.271 6.859 15.5 1 98.69 62 GLU B C 1
ATOM 1397 O O . GLU B 1 62 ? 1.266 7.566 15.664 1 98.69 62 GLU B O 1
ATOM 1402 N N . GLY B 1 63 ? -0.844 7.285 15.039 1 98.25 63 GLY B N 1
ATOM 1403 C CA . GLY B 1 63 ? -1.02 8.68 14.688 1 98.25 63 GLY B CA 1
ATOM 1404 C C . GLY B 1 63 ? -2.461 9.047 14.383 1 98.25 63 GLY B C 1
ATOM 1405 O O . GLY B 1 63 ? -3.367 8.234 14.594 1 98.25 63 GLY B O 1
ATOM 1406 N N . LEU B 1 64 ? -2.68 10.258 13.977 1 98.12 64 LEU B N 1
ATOM 1407 C CA . LEU B 1 64 ? -3.969 10.789 13.547 1 98.12 64 LEU B CA 1
ATOM 1408 C C . LEU B 1 64 ? -3.91 11.25 12.102 1 98.12 64 LEU B C 1
ATOM 1410 O O . LEU B 1 64 ? -3.127 12.141 11.758 1 98.12 64 LEU B O 1
ATOM 1414 N N . TYR B 1 65 ? -4.633 10.609 11.227 1 98.25 65 TYR B N 1
ATOM 1415 C CA . TYR B 1 65 ? -4.805 10.984 9.836 1 98.25 65 TYR B CA 1
ATOM 1416 C C . TYR B 1 65 ? -5.746 12.18 9.703 1 98.25 65 TYR B C 1
ATOM 1418 O O . TYR B 1 65 ? -6.895 12.125 10.156 1 98.25 65 TYR B O 1
ATOM 1426 N N . VAL B 1 66 ? -5.281 13.211 9.18 1 96.88 66 VAL B N 1
ATOM 1427 C CA . VAL B 1 66 ? -6.098 14.414 9.023 1 96.88 66 VAL B CA 1
ATOM 1428 C C . VAL B 1 66 ? -6.789 14.398 7.664 1 96.88 66 VAL B C 1
ATOM 1430 O O . VAL B 1 66 ? -6.141 14.211 6.633 1 96.88 66 VAL B O 1
ATOM 1433 N N . THR B 1 67 ? -8.133 14.695 7.66 1 96.56 67 THR B N 1
ATOM 1434 C CA . THR B 1 67 ? -8.891 14.406 6.445 1 96.56 67 THR B CA 1
ATOM 1435 C C . THR B 1 67 ? -9.383 15.695 5.801 1 96.56 67 THR B C 1
ATOM 1437 O O . THR B 1 67 ? -9.961 15.672 4.711 1 96.56 67 THR B O 1
ATOM 1440 N N . ASP B 1 68 ? -9.219 16.828 6.52 1 95.44 68 ASP B N 1
ATOM 1441 C CA . ASP B 1 68 ? -9.688 18.094 5.973 1 95.44 68 ASP B CA 1
ATOM 1442 C C . ASP B 1 68 ? -9.008 19.281 6.656 1 95.44 68 ASP B C 1
ATOM 1444 O O . ASP B 1 68 ? -8.195 19.094 7.566 1 95.44 68 ASP B O 1
ATOM 1448 N N . THR B 1 69 ? -9.273 20.406 6.176 1 95.31 69 THR B N 1
ATOM 1449 C CA . THR B 1 69 ? -8.594 21.609 6.66 1 95.31 69 THR B CA 1
ATOM 1450 C C . THR B 1 69 ? -9.133 22.016 8.031 1 95.31 69 THR B C 1
ATOM 1452 O O . THR B 1 69 ? -8.531 22.844 8.719 1 95.31 69 THR B O 1
ATOM 1455 N N . ALA B 1 70 ? -10.289 21.469 8.422 1 93.81 70 ALA B N 1
ATOM 1456 C CA . ALA B 1 70 ? -10.867 21.766 9.727 1 93.81 70 ALA B CA 1
ATOM 1457 C C . ALA B 1 70 ? -10.195 20.953 10.828 1 93.81 70 ALA B C 1
ATOM 1459 O O . ALA B 1 70 ? -10.477 21.156 12.008 1 93.81 70 ALA B O 1
ATOM 1460 N N . GLY B 1 71 ? -9.367 20 10.469 1 92.75 71 GLY B N 1
ATOM 1461 C CA . GLY B 1 71 ? -8.602 19.25 11.453 1 92.75 71 GLY B CA 1
ATOM 1462 C C . GLY B 1 71 ? -9.297 17.969 11.875 1 92.75 71 GLY B C 1
ATOM 1463 O O . GLY B 1 71 ? -8.961 17.391 12.906 1 92.75 71 GLY B O 1
ATOM 1464 N N . THR B 1 72 ? -10.32 17.5 11.117 1 94.12 72 THR B N 1
ATOM 1465 C CA . THR B 1 72 ? -10.922 16.203 11.406 1 94.12 72 THR B CA 1
ATOM 1466 C C . THR B 1 72 ? -9.891 15.094 11.273 1 94.12 72 THR B C 1
ATOM 1468 O O . THR B 1 72 ? -9.086 15.086 10.344 1 94.12 72 THR B O 1
ATOM 1471 N N . THR B 1 73 ? -9.922 14.133 12.281 1 95.88 73 THR B N 1
ATOM 1472 C CA . THR B 1 73 ? -8.883 13.117 12.273 1 95.88 73 THR B CA 1
ATOM 1473 C C . THR B 1 73 ? -9.492 11.719 12.367 1 95.88 73 THR B C 1
ATOM 1475 O O . THR B 1 73 ? -10.656 11.57 12.742 1 95.88 73 THR B O 1
ATOM 1478 N N . ARG B 1 74 ? -8.805 10.766 11.945 1 97.44 74 ARG B N 1
ATOM 1479 C CA . ARG B 1 74 ? -9.031 9.336 12.148 1 97.44 74 ARG B CA 1
ATOM 1480 C C . ARG B 1 74 ? -7.781 8.656 12.68 1 97.44 74 ARG B C 1
ATOM 1482 O O . ARG B 1 74 ? -6.664 9.016 12.305 1 97.44 74 ARG B O 1
ATOM 1489 N N . PRO B 1 75 ? -7.93 7.672 13.492 1 97.94 75 PRO B N 1
ATOM 1490 C CA . PRO B 1 75 ? -6.746 7.02 14.062 1 97.94 75 PRO B CA 1
ATOM 1491 C C . PRO B 1 75 ? -6.02 6.133 13.055 1 97.94 75 PRO B C 1
ATOM 1493 O O . PRO B 1 75 ? -6.656 5.484 12.219 1 97.94 75 PRO B O 1
ATOM 1496 N N . LEU B 1 76 ? -4.703 6.164 13.156 1 98.62 76 LEU B N 1
ATOM 1497 C CA . LEU B 1 76 ? -3.824 5.246 12.438 1 98.62 76 LEU B CA 1
ATOM 1498 C C . LEU B 1 76 ? -3.156 4.27 13.398 1 98.62 76 LEU B C 1
ATOM 1500 O O . LEU B 1 76 ? -2.74 4.656 14.492 1 98.62 76 LEU B O 1
ATOM 1504 N N . ALA B 1 77 ? -3.125 3.074 13.07 1 98.81 77 ALA B N 1
ATOM 1505 C CA . ALA B 1 77 ? -2.439 1.971 13.742 1 98.81 77 ALA B CA 1
ATOM 1506 C C . ALA B 1 77 ? -1.969 0.926 12.734 1 98.81 77 ALA B C 1
ATOM 1508 O O . ALA B 1 77 ? -2.377 0.95 11.57 1 98.81 77 ALA B O 1
ATOM 1509 N N . PRO B 1 78 ? -1.009 0.053 13.172 1 98.88 78 PRO B N 1
ATOM 1510 C CA . PRO B 1 78 ? -0.532 -0.95 12.211 1 98.88 78 PRO B CA 1
ATOM 1511 C C . PRO B 1 78 ? -1.671 -1.705 11.531 1 98.88 78 PRO B C 1
ATOM 1513 O O . PRO B 1 78 ? -2.598 -2.168 12.203 1 98.88 78 PRO B O 1
ATOM 1516 N N . GLY B 1 79 ? -1.654 -1.765 10.203 1 98.88 79 GLY B N 1
ATOM 1517 C CA . GLY B 1 79 ? -2.666 -2.475 9.438 1 98.88 79 GLY B CA 1
ATOM 1518 C C . GLY B 1 79 ? -3.773 -1.57 8.922 1 98.88 79 GLY B C 1
ATOM 1519 O O . GLY B 1 79 ? -4.547 -1.962 8.047 1 98.88 79 GLY B O 1
ATOM 1520 N N . VAL B 1 80 ? -3.84 -0.412 9.43 1 98.94 80 VAL B N 1
ATOM 1521 C CA . VAL B 1 80 ? -4.836 0.541 8.953 1 98.94 80 VAL B CA 1
ATOM 1522 C C . VAL B 1 80 ? -4.418 1.078 7.582 1 98.94 80 VAL B C 1
ATOM 1524 O O . VAL B 1 80 ? -3.24 1.354 7.352 1 98.94 80 VAL B O 1
ATOM 1527 N N . VAL B 1 81 ? -5.391 1.215 6.684 1 98.94 81 VAL B N 1
ATOM 1528 C CA . VAL B 1 81 ? -5.254 1.771 5.344 1 98.94 81 VAL B CA 1
ATOM 1529 C C . VAL B 1 81 ? -5.973 3.115 5.266 1 98.94 81 VAL B C 1
ATOM 1531 O O . VAL B 1 81 ? -7.156 3.213 5.598 1 98.94 81 VAL B O 1
ATOM 1534 N N . ALA B 1 82 ? -5.254 4.152 4.91 1 98.94 82 ALA B N 1
ATOM 1535 C CA . ALA B 1 82 ? -5.832 5.477 4.699 1 98.94 82 ALA B CA 1
ATOM 1536 C C . ALA B 1 82 ? -5.766 5.875 3.229 1 98.94 82 ALA B C 1
ATOM 1538 O O . ALA B 1 82 ? -4.723 5.738 2.588 1 98.94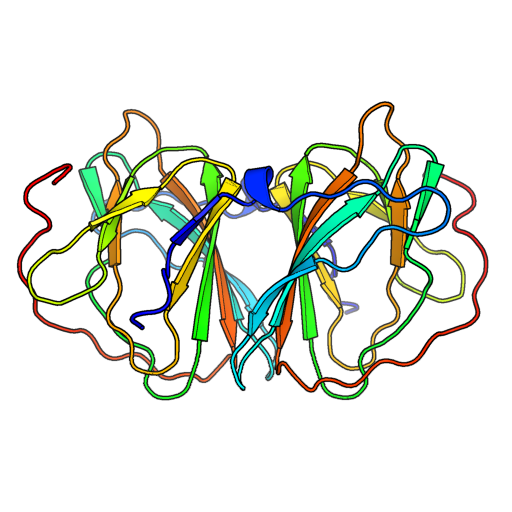 82 ALA B O 1
ATOM 1539 N N . ILE B 1 83 ? -6.824 6.352 2.658 1 98.81 83 ILE B N 1
ATOM 1540 C CA . ILE B 1 83 ? -6.926 6.637 1.231 1 98.81 83 ILE B CA 1
ATOM 1541 C C . ILE B 1 83 ? -7.312 8.102 1.023 1 98.81 83 ILE B C 1
ATOM 1543 O O . ILE B 1 83 ? -8.328 8.555 1.543 1 98.81 83 ILE B O 1
ATOM 1547 N N . ALA B 1 84 ? -6.508 8.82 0.359 1 98.62 84 ALA B N 1
ATOM 1548 C CA . ALA B 1 84 ? -6.852 10.148 -0.153 1 98.62 84 ALA B CA 1
ATOM 1549 C C . ALA B 1 84 ? -7.125 10.102 -1.654 1 98.62 84 ALA B C 1
ATOM 1551 O O . ALA B 1 84 ? -6.191 10.047 -2.459 1 98.62 84 ALA B O 1
ATOM 1552 N N . PRO B 1 85 ? -8.383 10.078 -2.037 1 98.38 85 PRO B N 1
ATOM 1553 C CA . PRO B 1 85 ? -8.664 10.172 -3.471 1 98.38 85 PRO B CA 1
ATOM 1554 C C . PRO B 1 85 ? -8.18 11.484 -4.086 1 98.38 85 PRO B C 1
ATOM 1556 O O . PRO B 1 85 ? -7.73 12.38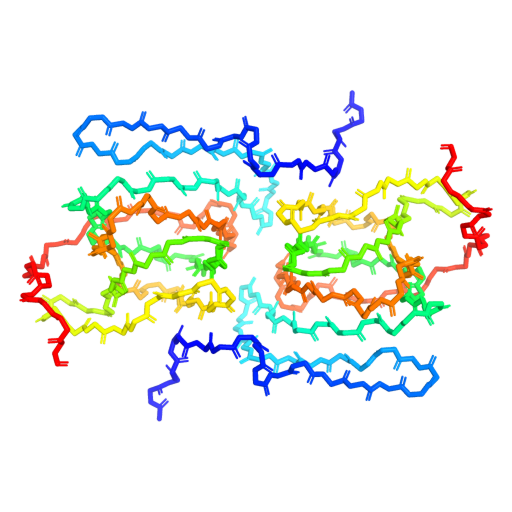3 -3.365 1 98.38 85 PRO B O 1
ATOM 1559 N N . ALA B 1 86 ? -8.219 11.523 -5.422 1 98.44 86 ALA B N 1
ATOM 1560 C CA . ALA B 1 86 ? -7.754 12.719 -6.133 1 98.44 86 ALA B CA 1
ATOM 1561 C C . ALA B 1 86 ? -8.375 13.984 -5.551 1 98.44 86 ALA B C 1
ATOM 1563 O O . ALA B 1 86 ? -9.594 14.047 -5.355 1 98.44 86 ALA B O 1
ATOM 1564 N N . GLY B 1 87 ? -7.508 14.875 -5.184 1 98.12 87 GLY B N 1
ATOM 1565 C CA . GLY B 1 87 ? -7.949 16.188 -4.719 1 98.12 87 GLY B CA 1
ATOM 1566 C C . GLY B 1 87 ? -8.258 16.219 -3.232 1 98.12 87 GLY B C 1
ATOM 1567 O O . GLY B 1 87 ? -8.508 17.281 -2.67 1 98.12 87 GLY B O 1
ATOM 1568 N N . ALA B 1 88 ? -8.234 15.117 -2.549 1 98.12 88 ALA B N 1
ATOM 1569 C CA . ALA B 1 88 ? -8.609 15.07 -1.139 1 98.12 88 ALA B CA 1
ATOM 1570 C C . ALA B 1 88 ? -7.465 15.555 -0.251 1 98.12 88 ALA B C 1
ATOM 1572 O O . ALA B 1 88 ? -6.316 15.148 -0.432 1 98.12 88 ALA B O 1
ATOM 1573 N N . VAL B 1 89 ? -7.766 16.391 0.696 1 97.69 89 VAL B N 1
ATOM 1574 C CA . VAL B 1 89 ? -6.809 16.891 1.682 1 97.69 89 VAL B CA 1
ATOM 1575 C C . VAL B 1 89 ? -6.41 15.758 2.629 1 97.69 89 VAL B C 1
ATOM 1577 O O . VAL B 1 89 ? -7.262 14.984 3.07 1 97.69 89 VAL B O 1
ATOM 1580 N N . HIS B 1 90 ? -5.129 15.672 2.941 1 98.06 90 HIS B N 1
ATOM 1581 C CA . HIS B 1 90 ? -4.688 14.688 3.922 1 98.06 90 HIS B CA 1
ATOM 1582 C C . HIS B 1 90 ? -3.346 15.086 4.531 1 98.06 90 HIS B C 1
ATOM 1584 O O . HIS B 1 90 ? -2.6 15.867 3.941 1 98.06 90 HIS B O 1
ATOM 1590 N N . GLY B 1 91 ? -3.111 14.711 5.633 1 97.81 91 GLY B N 1
ATOM 1591 C CA . GLY B 1 91 ? -1.91 14.805 6.445 1 97.81 91 GLY B CA 1
ATOM 1592 C C . GLY B 1 91 ? -1.929 13.891 7.652 1 97.81 91 GLY B C 1
ATOM 1593 O O . GLY B 1 91 ? -2.803 13.031 7.77 1 97.81 91 GLY B O 1
ATOM 1594 N N . VAL B 1 92 ? -0.886 14.031 8.523 1 97.56 92 VAL B N 1
ATOM 1595 C CA . VAL B 1 92 ? -0.876 13.141 9.68 1 97.56 92 VAL B CA 1
ATOM 1596 C C . VAL B 1 92 ? -0.115 13.797 10.828 1 97.56 92 VAL B C 1
ATOM 1598 O O . VAL B 1 92 ? 0.798 14.594 10.602 1 97.56 92 VAL B O 1
ATOM 1601 N N . LEU B 1 93 ? -0.55 13.477 11.969 1 97.31 93 LEU B N 1
ATOM 1602 C CA . LEU B 1 93 ? 0.172 13.719 13.211 1 97.31 93 LEU B CA 1
ATOM 1603 C C . LEU B 1 93 ? 0.56 12.406 13.883 1 97.31 93 LEU B C 1
ATOM 1605 O O . LEU B 1 93 ? -0.301 11.57 14.156 1 97.31 93 LEU B O 1
ATOM 1609 N N . ALA B 1 94 ? 1.892 12.227 14.148 1 97.62 94 ALA B N 1
ATOM 1610 C CA . ALA B 1 94 ? 2.32 11.062 14.922 1 97.62 94 ALA B CA 1
ATOM 1611 C C . ALA B 1 94 ? 2.082 11.281 16.406 1 97.62 94 ALA B C 1
ATOM 1613 O O . ALA B 1 94 ? 2.604 12.234 17 1 97.62 94 ALA B O 1
ATOM 1614 N N . THR B 1 95 ? 1.379 10.422 17 1 97.44 95 THR B N 1
ATOM 1615 C CA . THR B 1 95 ? 0.963 10.664 18.375 1 97.44 95 THR B CA 1
ATOM 1616 C C . THR B 1 95 ? 1.561 9.617 19.312 1 97.44 95 THR B C 1
ATOM 1618 O O . THR B 1 95 ? 1.434 9.719 20.531 1 97.44 95 THR B O 1
ATOM 1621 N N . GLY B 1 96 ? 2.137 8.531 18.875 1 97.19 96 GLY B N 1
ATOM 1622 C CA . GLY B 1 96 ? 2.727 7.5 19.719 1 97.19 96 GLY B CA 1
ATOM 1623 C C . GLY B 1 96 ? 4.113 7.855 20.203 1 97.19 96 GLY B C 1
ATOM 1624 O O . GLY B 1 96 ? 4.641 8.922 19.891 1 97.19 96 GLY B O 1
ATOM 1625 N N . ASP B 1 97 ? 4.703 6.918 20.984 1 98.06 97 ASP B N 1
ATOM 1626 C CA . ASP B 1 97 ? 6.027 7.129 21.562 1 98.06 97 ASP B CA 1
ATOM 1627 C C . ASP B 1 97 ? 7.121 6.59 20.641 1 98.06 97 ASP B C 1
ATOM 1629 O O . ASP B 1 97 ? 8.312 6.816 20.875 1 98.06 97 ASP B O 1
ATOM 1633 N N . VAL B 1 98 ? 6.707 5.871 19.688 1 98.5 98 VAL B N 1
ATOM 1634 C CA . VAL B 1 98 ? 7.621 5.387 18.656 1 98.5 98 VAL B CA 1
ATOM 1635 C C . VAL B 1 98 ? 7.238 5.98 17.312 1 98.5 98 VAL B C 1
ATOM 1637 O O . VAL B 1 98 ? 6.109 6.449 17.125 1 98.5 98 VAL B O 1
ATOM 1640 N N . PRO B 1 99 ? 8.086 6.016 16.344 1 98.75 99 PRO B N 1
ATOM 1641 C CA . PRO B 1 99 ? 7.777 6.598 15.031 1 98.75 99 PRO B CA 1
ATOM 1642 C C . PRO B 1 99 ? 6.598 5.906 14.344 1 98.75 99 PRO B C 1
ATOM 1644 O O . PRO B 1 99 ? 6.457 4.684 14.43 1 98.75 99 PRO B O 1
ATOM 1647 N N . LEU B 1 100 ? 5.734 6.754 13.742 1 98.81 100 LEU B N 1
ATOM 1648 C CA . LEU B 1 100 ? 4.742 6.254 12.797 1 98.81 100 LEU B CA 1
ATOM 1649 C C . LEU B 1 100 ? 5.391 5.93 11.453 1 98.81 100 LEU B C 1
ATOM 1651 O O . LEU B 1 100 ? 6.027 6.789 10.844 1 98.81 100 LEU B O 1
ATOM 1655 N N . ARG B 1 101 ? 5.281 4.621 11.008 1 98.94 101 ARG B N 1
ATOM 1656 C CA . ARG B 1 101 ? 5.855 4.18 9.742 1 98.94 101 ARG B CA 1
ATOM 1657 C C . ARG B 1 101 ? 4.781 3.621 8.812 1 98.94 101 ARG B C 1
ATOM 1659 O O . ARG B 1 101 ? 3.986 2.771 9.219 1 98.94 101 ARG B O 1
ATOM 1666 N N . PHE B 1 102 ? 4.742 4.148 7.629 1 98.94 102 PHE B N 1
ATOM 1667 C CA . PHE B 1 102 ? 3.785 3.652 6.645 1 98.94 102 PHE B CA 1
ATOM 1668 C C . PHE B 1 102 ? 4.367 3.727 5.238 1 98.94 102 PHE B C 1
ATOM 1670 O O . PHE B 1 102 ? 5.383 4.383 5.016 1 98.94 102 PHE B O 1
ATOM 1677 N N . VAL B 1 103 ? 3.824 2.967 4.348 1 99 103 VAL B N 1
ATOM 1678 C CA . VAL B 1 103 ? 4.121 3.016 2.922 1 99 103 VAL B CA 1
ATOM 1679 C C . VAL B 1 103 ? 2.984 3.721 2.182 1 99 103 VAL B C 1
ATOM 1681 O O . VAL B 1 103 ? 1.81 3.43 2.414 1 99 103 VAL B O 1
ATOM 1684 N N . SER B 1 104 ? 3.289 4.691 1.401 1 98.94 104 SER B N 1
ATOM 1685 C CA . SER B 1 104 ? 2.361 5.414 0.537 1 98.94 104 SER B CA 1
ATOM 1686 C C . SER B 1 104 ? 2.494 4.969 -0.915 1 98.94 104 SER B C 1
ATOM 1688 O O . SER B 1 104 ? 3.607 4.773 -1.41 1 98.94 104 SER B O 1
ATOM 1690 N N . VAL B 1 105 ? 1.411 4.73 -1.558 1 98.94 105 VAL B N 1
ATOM 1691 C CA . VAL B 1 105 ? 1.353 4.492 -2.996 1 98.94 105 VAL B CA 1
ATOM 1692 C C . VAL B 1 105 ? 0.568 5.609 -3.676 1 98.94 105 VAL B C 1
ATOM 1694 O O . VAL B 1 105 ? -0.647 5.723 -3.496 1 98.94 105 VAL B O 1
ATOM 1697 N N . VAL B 1 106 ? 1.236 6.426 -4.387 1 98.94 106 VAL B N 1
ATOM 1698 C CA . VAL B 1 106 ? 0.629 7.543 -5.102 1 98.94 106 VAL B CA 1
ATOM 1699 C C . VAL B 1 106 ? 0.376 7.152 -6.555 1 98.94 106 VAL B C 1
ATOM 1701 O O . VAL B 1 106 ? 1.307 6.785 -7.277 1 98.94 106 VAL B O 1
ATOM 1704 N N . SER B 1 107 ? -0.827 7.18 -6.945 1 98.88 107 SER B N 1
ATOM 1705 C CA . SER B 1 107 ? -1.242 6.648 -8.242 1 98.88 107 SER B CA 1
ATOM 1706 C C . SER B 1 107 ? -2.078 7.664 -9.016 1 98.88 107 SER B C 1
ATOM 1708 O O . SER B 1 107 ? -3.139 8.086 -8.547 1 98.88 107 SER B O 1
ATOM 1710 N N . PRO B 1 108 ? -1.604 8.148 -10.219 1 98.81 108 PRO B N 1
ATOM 1711 C CA . PRO B 1 108 ? -0.32 7.859 -10.859 1 98.81 108 PRO B CA 1
ATOM 1712 C C . PRO B 1 108 ? 0.851 8.57 -10.188 1 98.81 108 PRO B C 1
ATOM 1714 O O . PRO B 1 108 ? 0.653 9.328 -9.234 1 98.81 108 PRO B O 1
ATOM 1717 N N . ALA B 1 109 ? 2.053 8.266 -10.641 1 98.69 109 ALA B N 1
ATOM 1718 C CA . ALA B 1 109 ? 3.244 8.852 -10.031 1 98.69 109 ALA B CA 1
ATOM 1719 C C . ALA B 1 109 ? 3.213 10.375 -10.125 1 98.69 109 ALA B C 1
ATOM 1721 O O . ALA B 1 109 ? 3.592 11.07 -9.18 1 98.69 109 ALA B O 1
ATOM 1722 N N . LEU B 1 110 ? 2.758 10.844 -11.25 1 98.12 110 LEU B N 1
ATOM 1723 C CA . LEU B 1 110 ? 2.674 12.289 -11.461 1 98.12 110 LEU B CA 1
ATOM 1724 C C . LEU B 1 110 ? 1.296 12.812 -11.086 1 98.12 110 LEU B C 1
ATOM 1726 O O . LEU B 1 110 ? 0.546 13.281 -11.945 1 98.12 110 LEU B O 1
ATOM 1730 N N . SER B 1 111 ? 0.99 12.812 -9.867 1 98.56 111 SER B N 1
ATOM 1731 C CA . SER B 1 111 ? -0.331 13.172 -9.367 1 98.56 111 SER B CA 1
ATOM 1732 C C . SER B 1 111 ? -0.402 14.656 -9.008 1 98.56 111 SER B C 1
ATOM 1734 O O . SER B 1 111 ? -1.481 15.18 -8.734 1 98.56 111 SER B O 1
ATOM 1736 N N . GLY B 1 112 ? 0.764 15.367 -9.031 1 98.12 112 GLY B N 1
ATOM 1737 C CA . GLY B 1 112 ? 0.834 16.734 -8.523 1 98.12 112 GLY B CA 1
ATOM 1738 C C . GLY B 1 112 ? 0.853 16.797 -7.012 1 98.12 112 GLY B C 1
ATOM 1739 O O . GLY B 1 112 ? 0.584 15.805 -6.336 1 98.12 112 GLY B O 1
ATOM 1740 N N . PHE B 1 113 ? 1.223 17.859 -6.492 1 98.12 113 PHE B N 1
ATOM 1741 C CA . PHE B 1 113 ? 1.278 18.141 -5.062 1 98.12 113 PHE B CA 1
ATOM 1742 C C . PHE B 1 113 ? 0.914 19.594 -4.781 1 98.12 113 PHE B C 1
ATOM 1744 O O . PHE B 1 113 ? 1.481 20.5 -5.379 1 98.12 113 PHE B O 1
ATOM 1751 N N . GLU B 1 114 ? 0.017 19.859 -3.928 1 98.38 114 GLU B N 1
ATOM 1752 C CA . GLU B 1 114 ? -0.388 21.203 -3.516 1 98.38 114 GLU B CA 1
ATOM 1753 C C . GLU B 1 114 ? -0.498 21.312 -1.997 1 98.38 114 GLU B C 1
ATOM 1755 O O . GLU B 1 114 ? -1.391 20.703 -1.394 1 98.38 114 GLU B O 1
ATOM 1760 N N . PRO B 1 115 ? 0.374 22.062 -1.32 1 97.5 115 PRO B N 1
ATOM 1761 C CA . PRO B 1 115 ? 0.177 22.312 0.109 1 97.5 115 PRO B CA 1
ATOM 1762 C C . PRO B 1 115 ? -1.147 23.016 0.405 1 97.5 115 PRO B C 1
ATOM 1764 O O . PRO B 1 115 ? -1.618 23.812 -0.403 1 97.5 115 PRO B O 1
ATOM 1767 N N . VAL B 1 116 ? -1.691 22.656 1.469 1 96.81 116 VAL B N 1
ATOM 1768 C CA . VAL B 1 116 ? -2.953 23.234 1.911 1 96.81 116 VAL B CA 1
ATOM 1769 C C . VAL B 1 116 ? -2.803 23.781 3.33 1 96.81 116 VAL B C 1
ATOM 1771 O O . VAL B 1 116 ? -2.229 23.125 4.199 1 96.81 116 VAL B O 1
ATOM 1774 N N . ASP B 1 117 ? -3.291 24.938 3.525 1 93.38 117 ASP B N 1
ATOM 1775 C CA . ASP B 1 117 ? -3.309 25.5 4.875 1 93.38 117 ASP B CA 1
ATOM 1776 C C . ASP B 1 117 ? -4.48 24.938 5.68 1 93.38 117 ASP B C 1
ATOM 1778 O O . ASP B 1 117 ? -5.59 24.812 5.16 1 93.38 117 ASP B O 1
ATOM 1782 N N . GLY B 1 118 ? -4.203 24.5 6.75 1 87.81 118 GLY B N 1
ATOM 1783 C CA . GLY B 1 118 ? -5.285 24.016 7.602 1 87.81 118 GLY B CA 1
ATOM 1784 C C . GLY B 1 118 ? -4.965 24.109 9.078 1 87.81 118 GLY B C 1
ATOM 1785 O O . GLY B 1 118 ? -3.883 24.562 9.461 1 87.81 118 GLY B O 1
ATOM 1786 N N . GLU B 1 119 ? -5.91 23.875 9.891 1 79 119 GLU B N 1
ATOM 1787 C CA . GLU B 1 119 ? -5.77 23.859 11.344 1 79 119 GLU B CA 1
ATOM 1788 C C . GLU B 1 119 ? -5.02 22.625 11.812 1 79 119 GLU B C 1
ATOM 1790 O O . GLU B 1 119 ? -5.195 21.531 11.258 1 79 119 GLU B O 1
ATOM 1795 N N . PRO B 1 120 ? -4.133 22.797 12.773 1 72.44 120 PRO B N 1
ATOM 1796 C CA . PRO B 1 120 ? -3.502 21.594 13.312 1 72.44 120 PRO B CA 1
ATOM 1797 C C . PRO B 1 120 ? -4.504 20.656 13.977 1 72.44 120 PRO B C 1
ATOM 1799 O O . PRO B 1 120 ? -5.504 21.109 14.539 1 72.44 120 PRO B O 1
ATOM 1802 N N . PRO B 1 121 ? -4.293 19.312 13.672 1 68.44 121 PRO B N 1
ATOM 1803 C CA . PRO B 1 121 ? -5.188 18.406 14.383 1 68.44 121 PRO B CA 1
ATOM 1804 C C . PRO B 1 121 ? -5.105 18.547 15.898 1 68.44 121 PRO B C 1
ATOM 1806 O O . PRO B 1 121 ? -4.031 18.828 16.438 1 68.44 121 PRO B O 1
ATOM 1809 N N . THR B 1 122 ? -6.094 19.016 16.688 1 59.41 122 THR B N 1
ATOM 1810 C CA . THR B 1 122 ? -6.082 19.297 18.109 1 59.41 122 THR B CA 1
ATOM 1811 C C . THR B 1 122 ? -6.09 18.016 18.922 1 59.41 122 THR B C 1
ATOM 1813 O O . THR B 1 122 ? -6.078 18.047 20.156 1 59.41 122 THR B O 1
ATOM 1816 N N . GLY B 1 123 ? -5.984 16.766 18.531 1 55.03 123 GLY B N 1
ATOM 1817 C CA . GLY B 1 123 ? -6 15.578 19.375 1 55.03 123 GLY B CA 1
ATOM 1818 C C . GLY B 1 123 ? -6.988 14.531 18.891 1 55.03 123 GLY B C 1
ATOM 1819 O O . GLY B 1 123 ? -7.602 14.68 17.844 1 55.03 123 GLY B O 1
ATOM 1820 N N . PRO B 1 124 ? -7.012 13.195 19.438 1 50.56 124 PRO B N 1
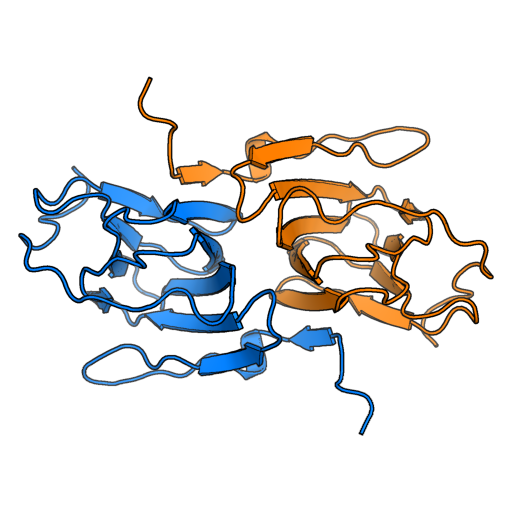ATOM 1821 C CA . PRO B 1 124 ? -8.117 12.273 19.188 1 50.56 124 PRO B CA 1
ATOM 1822 C C . PRO B 1 124 ? -9.484 12.938 19.297 1 50.56 124 PRO B C 1
ATOM 1824 O O . PRO B 1 124 ? -9.688 13.797 20.156 1 50.56 124 PRO B O 1
ATOM 1827 N N . GLY B 1 125 ? -10.023 13.32 18.156 1 38.53 125 GLY B N 1
ATOM 1828 C CA . GLY B 1 125 ? -11.359 13.773 18.5 1 38.53 125 GLY B CA 1
ATOM 1829 C C . GLY B 1 125 ? -12.172 12.734 19.25 1 38.53 125 GLY B C 1
ATOM 1830 O O . GLY B 1 125 ? -11.844 11.547 19.219 1 38.53 125 GLY B O 1
#

Nearest PDB structures (foldseek):
  2dct-assembly1_A  TM=9.287E-01  e=7.647E-08  Thermus thermophilus HB8
  2q30-assembly1_A  TM=8.553E-01  e=2.044E-07  Oleidesulfovibrio alaskensis G20
  5fpz-assembly1_A-2  TM=7.903E-01  e=1.251E-06  Yersinia enterocolitica subsp. enterocolitica 8081
  2fqp-assembly2_C  TM=7.897E-01  e=2.452E-06  Bordetella pertussis Tohama I
  2gu9-assembly1_B  TM=7.070E-01  e=2.582E-06  Xanthomonas campestris

Foldseek 3Di:
DPPDPDDDLVVFADDDDQAWDWGFPDADQFKTKTKTWAFAFGKDAKKFQQAKKKKKAWQAAKWWKAFDQAQDTDIDGHGDIDMAGHPTIIMITGHGNGITIIMIIIGRHNRDMGGDHHDHNPDDD/DPPDPDDDLVVFADDDDQAWDWTFPDADQFKTKTKTWAFAFGKDAKKFQQAKKKKKAWQAAKWWKAFDQAQDTDIDGHGDIDMAGHPTIIMITGHGNGITIIMIIIGRHNRDMGGDHHDHNPDDD

Radius of gyration: 17.51 Å; Cα contacts (8 Å, |Δi|>4): 766; chains: 2; bounding box: 41×51×40 Å